Protein AF-A0A350JLS1-F1 (afdb_monomer)

Foldseek 3Di:
DDDDDDDPPPDDPPPPVVVVVVQVVLVVVQVVVLVQCLDPPRHLADPVCSVVRDGFDWFRADCLQWWKWFWDFDPDFDWDWFAWPVGGTAIWTFGTWTFTADPNDTATFTWTWHDDDPPDDDDPATWTKTFAAEPCQLPFAPVLGWIDTHHDDDDGGIDIDHQLAIGDDSVLRDDDDGHGRGDPSRYYHHDSRHHGTRRDRD

Nearest PDB structures (foldseek):
  4fj4-assembly2_A  TM=9.337E-01  e=1.294E-18  Halobacterium salinarum NRC-1
  4fj4-assembly1_B  TM=9.249E-01  e=3.273E-18  Halobacterium salinarum NRC-1
  4dlh-assembly2_B  TM=9.163E-01  e=2.727E-15  Halobacterium salinarum NRC-1
  2lok-assembly1_A  TM=8.508E-01  e=7.307E-15  Halobacterium salinarum NRC-1
  2lnu-assembly1_A  TM=7.659E-01  e=1.715E-15  Haloarcula marismortui ATCC 43049

pLDDT: mean 88.59, std 15.08, range [38.56, 98.69]

Solvent-accessible surface area (backbone atoms only — not comparable to full-atom values): 11808 Å² total; per-residue (Å²): 133,86,86,82,84,83,81,81,82,86,75,82,83,77,68,63,73,63,56,57,53,56,54,52,49,54,51,49,54,51,52,56,48,34,55,46,47,61,36,92,89,75,30,56,46,40,78,72,55,44,74,74,62,79,69,77,50,60,45,69,86,54,70,86,41,53,32,70,23,44,45,46,72,43,94,68,60,48,79,42,75,36,50,21,75,66,80,49,66,46,64,29,29,44,43,28,29,36,38,35,69,56,97,92,40,81,44,60,38,55,27,25,36,81,67,76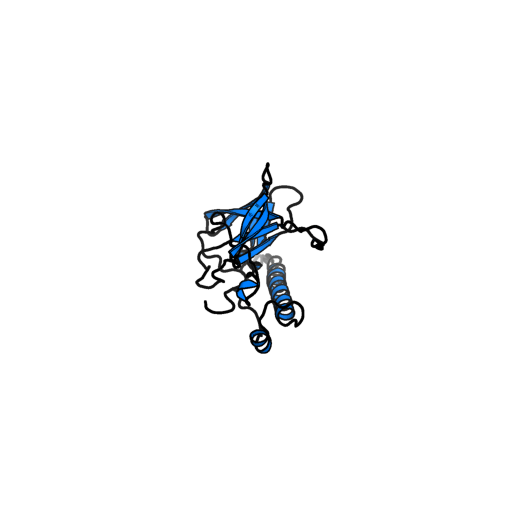,58,92,92,54,86,71,70,98,66,74,49,31,42,32,44,26,36,36,64,32,43,60,75,59,21,37,65,73,24,36,33,38,76,38,74,68,74,88,81,62,42,69,42,80,50,51,40,55,68,25,36,64,49,59,51,71,48,32,82,95,45,69,40,68,45,38,53,79,74,21,53,43,96,49,70,68,80,34,11,46,33,37,79,58,91,130

Mean predicted aligned error: 7.54 Å

Structure (mmCIF, N/CA/C/O backbone):
data_AF-A0A350JLS1-F1
#
_entry.id   AF-A0A350JLS1-F1
#
loop_
_atom_site.group_PDB
_atom_site.id
_atom_site.type_symbol
_atom_site.label_atom_id
_atom_site.label_alt_id
_atom_site.label_comp_id
_atom_site.label_asym_id
_atom_site.label_entity_id
_atom_site.label_seq_id
_atom_site.pdbx_PDB_ins_code
_atom_site.Cartn_x
_atom_site.Cartn_y
_atom_site.Cartn_z
_atom_site.occupancy
_atom_site.B_iso_or_equiv
_atom_site.auth_seq_id
_atom_site.auth_comp_id
_atom_site.auth_asym_id
_atom_site.auth_atom_id
_atom_site.pdbx_PDB_model_num
ATOM 1 N N . MET A 1 1 ? -67.342 -6.488 -19.652 1.00 38.56 1 MET A N 1
ATOM 2 C CA . MET A 1 1 ? -66.161 -7.103 -20.301 1.00 38.56 1 MET A CA 1
ATOM 3 C C . MET A 1 1 ? -64.916 -6.381 -19.808 1.00 38.56 1 MET A C 1
ATOM 5 O O . MET A 1 1 ? -64.998 -5.197 -19.527 1.00 38.56 1 MET A O 1
ATOM 9 N N . ARG A 1 2 ? -63.845 -7.145 -19.582 1.00 39.59 2 ARG A N 1
ATOM 10 C CA . ARG A 1 2 ? -62.646 -6.845 -18.777 1.00 39.59 2 ARG A CA 1
ATOM 11 C C . ARG A 1 2 ? -61.982 -5.482 -19.060 1.00 39.59 2 ARG A C 1
ATOM 13 O O . ARG A 1 2 ? -61.647 -5.197 -20.202 1.00 39.59 2 ARG A O 1
ATOM 20 N N . PHE A 1 3 ? -61.733 -4.713 -17.996 1.00 40.22 3 PHE A N 1
ATOM 21 C CA . PHE A 1 3 ? -60.763 -3.613 -17.964 1.00 40.22 3 PHE A CA 1
ATOM 22 C C . PHE A 1 3 ? -59.363 -4.207 -17.773 1.00 40.22 3 PHE A C 1
ATOM 24 O O . PHE A 1 3 ? -59.105 -4.846 -16.753 1.00 40.22 3 PHE A O 1
ATOM 31 N N . THR A 1 4 ? -58.466 -4.005 -18.735 1.00 38.56 4 THR A N 1
ATOM 32 C CA . THR A 1 4 ? -57.050 -4.368 -18.598 1.00 38.56 4 THR A CA 1
ATOM 33 C C . THR A 1 4 ? -56.271 -3.104 -18.243 1.00 38.56 4 THR A C 1
ATOM 35 O O . THR A 1 4 ? -56.094 -2.225 -19.083 1.00 38.56 4 THR A O 1
ATOM 38 N N . LEU A 1 5 ? -55.848 -2.994 -16.983 1.00 39.91 5 LEU A N 1
ATOM 39 C CA . LEU A 1 5 ? -54.939 -1.955 -16.500 1.00 39.91 5 LEU A CA 1
ATOM 40 C C . LEU A 1 5 ? -53.506 -2.383 -16.858 1.00 39.91 5 LEU A C 1
ATOM 42 O O . LEU A 1 5 ? -53.026 -3.398 -16.355 1.00 39.91 5 LEU A O 1
ATOM 46 N N . ILE A 1 6 ? -52.829 -1.642 -17.734 1.00 43.88 6 ILE A N 1
ATOM 47 C CA . ILE A 1 6 ? -51.396 -1.823 -17.999 1.00 43.88 6 ILE A CA 1
ATOM 48 C C . ILE A 1 6 ? -50.645 -0.953 -16.990 1.00 43.88 6 ILE A C 1
ATOM 50 O O . ILE A 1 6 ? -50.600 0.267 -17.125 1.00 43.88 6 ILE A O 1
ATOM 54 N N . ILE A 1 7 ? -50.087 -1.579 -15.953 1.00 48.88 7 ILE A N 1
ATOM 55 C CA . ILE A 1 7 ? -49.143 -0.931 -15.039 1.00 48.88 7 ILE A CA 1
ATOM 56 C C . ILE A 1 7 ? -47.768 -1.001 -15.702 1.00 48.88 7 ILE A C 1
ATOM 58 O O . ILE A 1 7 ? -47.139 -2.056 -15.757 1.00 48.88 7 ILE A O 1
ATOM 62 N N . LEU A 1 8 ? -47.326 0.132 -16.243 1.00 42.91 8 LEU A N 1
ATOM 63 C CA . LEU A 1 8 ? -45.979 0.314 -16.764 1.00 42.91 8 LEU A CA 1
ATOM 64 C C . LEU A 1 8 ? -45.016 0.442 -15.571 1.00 42.91 8 LEU A C 1
ATOM 66 O O . LEU A 1 8 ? -44.927 1.491 -14.936 1.00 42.91 8 LEU A O 1
ATOM 70 N N . PHE A 1 9 ? -44.324 -0.648 -15.243 1.00 47.53 9 PHE A N 1
ATOM 71 C CA . PHE A 1 9 ? -43.231 -0.665 -14.271 1.00 47.53 9 PHE A CA 1
ATOM 72 C C . PHE A 1 9 ? -42.018 0.070 -14.870 1.00 47.53 9 PHE A C 1
ATOM 74 O O . PHE A 1 9 ? -41.157 -0.533 -15.504 1.00 47.53 9 PHE A O 1
ATOM 81 N N . ILE A 1 10 ? -41.947 1.391 -14.695 1.00 55.25 10 ILE A N 1
ATOM 82 C CA . ILE A 1 10 ? -40.701 2.146 -14.887 1.00 55.25 10 ILE A CA 1
ATOM 83 C C . ILE A 1 10 ? -39.927 2.038 -13.571 1.00 55.25 10 ILE A C 1
ATOM 85 O O . ILE A 1 10 ? -40.044 2.874 -12.679 1.00 55.25 10 ILE A O 1
ATOM 89 N N . GLY A 1 11 ? -39.202 0.932 -13.422 1.00 53.38 11 GLY A N 1
ATOM 90 C CA . GLY A 1 11 ? -38.358 0.652 -12.268 1.00 53.38 11 GLY A CA 1
ATOM 91 C C . GLY A 1 11 ? -36.878 0.828 -12.595 1.00 53.38 11 GLY A C 1
ATOM 92 O O . GLY A 1 11 ? -36.300 -0.009 -13.276 1.00 53.38 11 GLY A O 1
ATOM 93 N N . LEU A 1 12 ? -36.288 1.886 -12.033 1.00 55.56 12 LEU A N 1
ATOM 94 C CA . LEU A 1 12 ? -34.917 1.936 -11.509 1.00 55.56 12 LEU A CA 1
ATOM 95 C C . LEU A 1 12 ? -33.741 1.713 -12.494 1.00 55.56 12 LEU A C 1
ATOM 97 O O . LEU A 1 12 ? -33.089 0.676 -12.485 1.00 55.56 12 LEU A O 1
ATOM 101 N N . ALA A 1 13 ? -33.370 2.754 -13.248 1.00 53.91 13 ALA A N 1
ATOM 102 C CA . ALA A 1 13 ? -32.125 2.802 -14.037 1.00 53.91 13 ALA A CA 1
ATOM 103 C C . ALA A 1 13 ? -31.027 3.699 -13.416 1.00 53.91 13 ALA A C 1
ATOM 105 O O . ALA A 1 13 ? -30.164 4.204 -14.125 1.00 53.91 13 ALA A O 1
ATOM 106 N N . MET A 1 14 ? -31.050 3.936 -12.097 1.00 54.06 14 MET A N 1
ATOM 107 C CA . MET A 1 14 ? -30.077 4.829 -11.433 1.00 54.06 14 MET A CA 1
ATOM 108 C C . MET A 1 14 ? -28.833 4.115 -10.869 1.00 54.06 14 MET A C 1
ATOM 110 O O . MET A 1 14 ? -27.912 4.786 -10.420 1.00 54.06 14 MET A O 1
ATOM 114 N N . GLY A 1 15 ? -28.772 2.777 -10.901 1.00 50.53 15 GLY A N 1
ATOM 115 C CA . GLY A 1 15 ? -27.662 2.013 -10.305 1.00 50.53 15 GLY A CA 1
ATOM 116 C C . GLY A 1 15 ? -26.462 1.738 -11.223 1.00 50.53 15 GLY A C 1
ATOM 117 O O . GLY A 1 15 ? -25.362 1.538 -10.725 1.00 50.53 15 GLY A O 1
ATOM 118 N N . VAL A 1 16 ? -26.648 1.74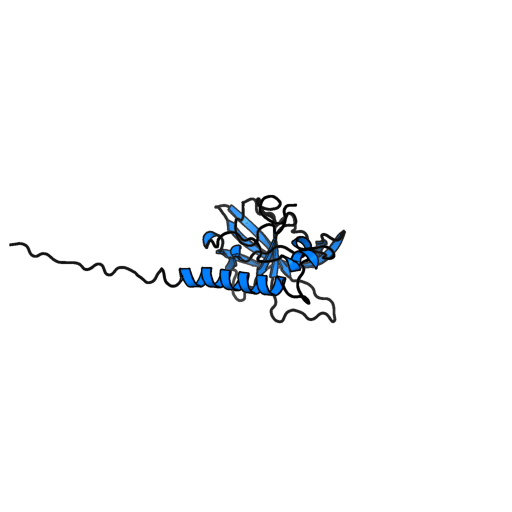1 -12.548 1.00 51.53 16 VAL A N 1
ATOM 119 C CA . VAL A 1 16 ? -25.618 1.255 -13.495 1.00 51.53 16 VAL A CA 1
ATOM 120 C C . VAL A 1 16 ? -24.569 2.325 -13.822 1.00 51.53 16 VAL A C 1
ATOM 122 O O . VAL A 1 16 ? -23.392 2.022 -13.962 1.00 51.53 16 VAL A O 1
ATOM 125 N N . VAL A 1 17 ? -24.961 3.601 -13.866 1.00 52.34 17 VAL A N 1
ATOM 126 C CA . VAL A 1 17 ? -24.076 4.693 -14.318 1.00 52.34 17 VAL A CA 1
ATOM 127 C C . VAL A 1 17 ? -22.946 4.999 -13.318 1.00 52.34 17 VAL A C 1
ATOM 129 O O . VAL A 1 17 ? -21.879 5.457 -13.713 1.00 52.34 17 VAL A O 1
ATOM 132 N N . ALA A 1 18 ? -23.146 4.724 -12.023 1.00 55.03 18 ALA A N 1
ATOM 133 C CA . ALA A 1 18 ? -22.129 4.962 -10.994 1.00 55.03 18 ALA A CA 1
ATOM 134 C C . ALA A 1 18 ? -21.051 3.859 -10.922 1.00 55.03 18 ALA A C 1
ATOM 136 O O . ALA A 1 18 ? -19.925 4.140 -10.514 1.00 55.03 18 ALA A O 1
ATOM 137 N N . GLN A 1 19 ? -21.382 2.625 -11.328 1.00 57.34 19 GLN A N 1
ATOM 138 C CA . GLN A 1 19 ? -20.487 1.460 -11.249 1.00 57.34 19 GLN A CA 1
ATOM 139 C C . GLN A 1 19 ? -19.368 1.515 -12.295 1.00 57.34 19 GLN A C 1
ATOM 141 O O . GLN A 1 19 ? -18.210 1.228 -11.985 1.00 57.34 19 GLN A O 1
ATOM 146 N N . ASP A 1 20 ? -19.686 1.960 -13.513 1.00 66.19 20 ASP A N 1
ATOM 147 C CA . ASP A 1 20 ? -18.683 2.107 -14.572 1.00 66.19 20 ASP A CA 1
ATOM 148 C C . ASP A 1 20 ? -17.627 3.160 -14.200 1.00 66.19 20 ASP A C 1
ATOM 150 O O . ASP A 1 20 ? -16.435 2.946 -14.404 1.00 66.19 20 ASP A O 1
ATOM 154 N N . GLY A 1 21 ? -18.026 4.258 -13.548 1.00 91.62 21 GLY A N 1
ATOM 155 C CA . GLY A 1 21 ? -17.101 5.335 -13.183 1.00 91.62 21 GLY A CA 1
ATOM 156 C C . GLY A 1 21 ? -15.968 4.896 -12.250 1.00 91.62 21 GLY A C 1
ATOM 157 O O . GLY A 1 21 ? -14.818 5.274 -12.461 1.00 91.62 21 GLY A O 1
ATOM 158 N N . TYR A 1 22 ? -16.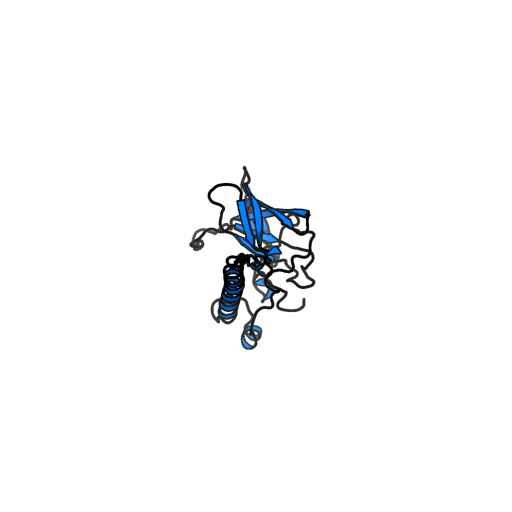261 4.068 -11.241 1.00 94.56 22 TYR A N 1
ATOM 159 C CA . TYR A 1 22 ? -15.245 3.602 -10.292 1.00 94.56 22 TYR A CA 1
ATOM 160 C C . TYR A 1 22 ? -14.230 2.652 -10.938 1.00 94.56 22 TYR A C 1
ATOM 162 O O . TYR A 1 22 ? -13.024 2.814 -10.751 1.00 94.56 22 TYR A O 1
ATOM 170 N N . LYS A 1 23 ? -14.690 1.666 -11.714 1.00 96.19 23 LYS A N 1
ATOM 171 C CA . LYS A 1 23 ? -13.774 0.717 -12.361 1.00 96.19 23 LYS A CA 1
ATOM 172 C C . LYS A 1 23 ? -12.891 1.410 -13.391 1.00 96.19 23 LYS A C 1
ATOM 174 O O . LYS A 1 23 ? -11.698 1.117 -13.455 1.00 96.19 23 LYS A O 1
ATOM 179 N N . GLU A 1 24 ? -13.452 2.342 -14.157 1.00 96.12 24 GLU A N 1
ATOM 180 C CA . GLU A 1 24 ? -12.689 3.134 -15.123 1.00 96.12 24 GLU A CA 1
ATOM 181 C C . GLU A 1 24 ? -11.695 4.082 -14.439 1.00 96.12 24 GLU A C 1
ATOM 183 O O . GLU A 1 24 ? -10.578 4.240 -14.925 1.00 96.12 24 GLU A O 1
ATOM 188 N N . GLU A 1 25 ? -12.031 4.638 -13.272 1.00 96.75 25 GLU A N 1
ATOM 189 C CA . GLU A 1 25 ? -11.091 5.400 -12.440 1.00 96.75 25 GLU A CA 1
ATOM 190 C C . GLU A 1 25 ? -9.876 4.551 -12.036 1.00 96.75 25 GLU A C 1
ATOM 192 O O . GLU A 1 25 ? -8.737 4.952 -12.275 1.00 96.75 25 GLU A O 1
ATOM 197 N N . ILE A 1 26 ? -10.100 3.349 -11.494 1.00 97.94 26 ILE A N 1
ATOM 198 C CA . ILE A 1 26 ? -9.010 2.442 -11.103 1.00 97.94 26 ILE A CA 1
ATOM 199 C C . ILE A 1 26 ? -8.158 2.057 -12.318 1.00 97.94 26 ILE A C 1
ATOM 201 O O . ILE A 1 26 ? -6.929 2.076 -12.242 1.00 97.94 26 ILE A O 1
ATOM 205 N N . LYS A 1 27 ? -8.780 1.738 -13.459 1.00 97.38 27 LYS A N 1
ATOM 206 C CA . LYS A 1 27 ? -8.050 1.437 -14.700 1.00 97.38 27 LYS A CA 1
ATOM 207 C C . LYS A 1 27 ? -7.220 2.626 -15.180 1.00 97.38 27 LYS A C 1
ATOM 209 O O . LYS A 1 27 ? -6.086 2.423 -15.606 1.00 97.38 27 LYS A O 1
ATOM 214 N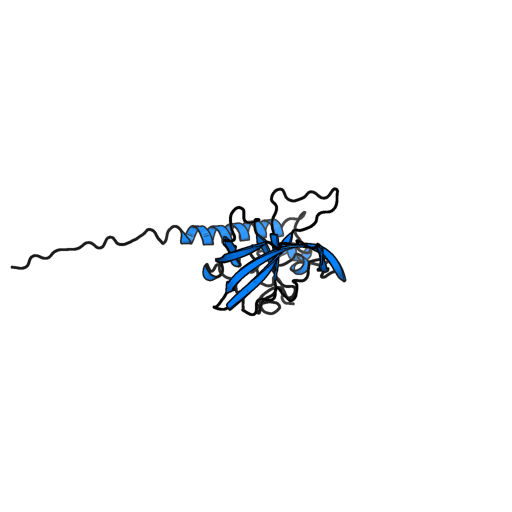 N . ARG A 1 28 ? -7.745 3.852 -15.080 1.00 97.69 28 ARG A N 1
ATOM 215 C CA . ARG A 1 28 ? -7.003 5.065 -15.439 1.00 97.69 28 ARG A CA 1
ATOM 216 C C . ARG A 1 28 ? -5.770 5.238 -14.554 1.00 97.69 28 ARG A C 1
ATOM 218 O O . ARG A 1 28 ? -4.685 5.432 -15.088 1.00 97.69 28 ARG A O 1
ATOM 225 N N . GLN A 1 29 ? -5.907 5.076 -13.237 1.00 97.75 29 GLN A N 1
ATOM 226 C CA . GLN A 1 29 ? -4.774 5.153 -12.306 1.00 97.75 29 GLN A CA 1
ATOM 227 C C . GLN A 1 29 ? -3.711 4.078 -12.584 1.00 97.75 29 GLN A C 1
ATOM 229 O O . GLN A 1 29 ? -2.515 4.365 -12.541 1.00 97.75 29 GLN A O 1
ATOM 234 N N . ARG A 1 30 ? -4.126 2.847 -12.920 1.00 98.19 30 ARG A N 1
ATOM 235 C CA . ARG A 1 30 ? -3.206 1.770 -13.334 1.00 98.19 30 ARG A CA 1
ATOM 236 C C . ARG A 1 30 ? -2.440 2.146 -14.605 1.00 98.19 30 ARG A C 1
ATOM 238 O O . ARG A 1 30 ? -1.219 2.057 -14.618 1.00 98.19 30 ARG A O 1
ATOM 245 N N . ALA A 1 31 ? -3.131 2.665 -15.621 1.00 97.81 31 ALA A N 1
ATOM 246 C CA . ALA A 1 31 ? -2.499 3.114 -16.861 1.00 97.81 31 ALA A CA 1
ATOM 247 C C . ALA A 1 31 ? -1.529 4.293 -16.642 1.00 97.81 31 ALA A C 1
ATOM 249 O O . ALA A 1 31 ? -0.440 4.318 -17.215 1.00 97.81 31 ALA A O 1
ATOM 250 N N . GLU A 1 32 ? -1.888 5.260 -15.791 1.00 96.94 32 GLU A N 1
ATOM 251 C CA . GLU A 1 32 ? -1.001 6.365 -15.399 1.00 96.94 32 GLU A CA 1
ATOM 252 C C . GLU A 1 32 ? 0.266 5.843 -14.707 1.00 96.94 32 GLU A C 1
ATOM 254 O O . GLU A 1 32 ? 1.379 6.278 -15.022 1.00 96.94 32 GLU A O 1
ATOM 259 N N . LYS A 1 33 ? 0.119 4.853 -13.822 1.00 96.88 33 LYS A N 1
ATOM 260 C CA . LYS A 1 33 ? 1.249 4.188 -13.174 1.00 96.88 33 LYS A CA 1
ATOM 261 C C . LYS A 1 33 ? 2.122 3.426 -14.168 1.00 96.88 33 LYS A C 1
ATOM 263 O O . LYS A 1 33 ? 3.343 3.525 -14.083 1.00 96.88 33 LYS A O 1
ATOM 268 N N . ASP A 1 34 ? 1.545 2.711 -15.130 1.00 97.25 34 ASP A N 1
ATOM 269 C CA . ASP A 1 34 ? 2.315 2.012 -16.165 1.00 97.25 34 ASP A CA 1
ATOM 270 C C . ASP A 1 34 ? 3.160 2.993 -16.999 1.00 97.25 34 ASP A C 1
ATOM 272 O O . ASP A 1 34 ? 4.329 2.725 -17.292 1.00 97.25 34 ASP A O 1
ATOM 276 N N . VAL A 1 35 ? 2.630 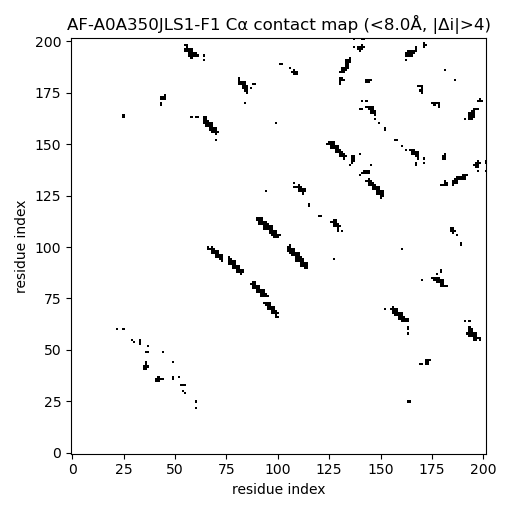4.184 -17.300 1.00 96.06 35 VAL A N 1
ATOM 277 C CA . VAL A 1 35 ? 3.405 5.266 -17.931 1.00 96.06 35 VAL A CA 1
ATOM 278 C C . VAL A 1 35 ? 4.560 5.721 -17.029 1.00 96.06 35 VAL A C 1
ATOM 280 O O . VAL A 1 35 ? 5.687 5.891 -17.506 1.00 96.06 35 VAL A O 1
ATOM 283 N N . GLU A 1 36 ? 4.334 5.880 -15.722 1.00 94.69 36 GLU A N 1
ATOM 284 C CA . GLU A 1 36 ? 5.405 6.211 -14.773 1.00 94.69 36 GLU A CA 1
ATOM 285 C C . GLU A 1 36 ? 6.480 5.114 -14.709 1.00 94.69 36 GLU A C 1
ATOM 287 O O . GLU A 1 36 ? 7.679 5.413 -14.699 1.00 94.69 36 GLU A O 1
ATOM 292 N N . MET A 1 37 ? 6.086 3.843 -14.753 1.00 95.25 37 MET A N 1
ATOM 293 C CA . MET A 1 37 ? 7.005 2.704 -14.765 1.00 95.25 37 MET A CA 1
ATOM 294 C C . MET A 1 37 ? 7.909 2.701 -16.009 1.00 95.25 37 MET A C 1
ATOM 296 O O . MET A 1 37 ? 9.041 2.218 -15.949 1.00 95.25 37 MET A O 1
ATOM 300 N N . GLN A 1 38 ? 7.507 3.331 -17.113 1.00 94.38 38 GLN A N 1
ATOM 301 C CA . GLN A 1 38 ? 8.351 3.510 -18.303 1.00 94.38 38 GLN A CA 1
ATOM 302 C C . GLN A 1 38 ? 9.336 4.692 -18.194 1.00 94.38 38 GLN A C 1
ATOM 304 O O . GLN A 1 38 ? 10.248 4.832 -19.020 1.00 94.38 38 GLN A O 1
ATOM 309 N N . SER A 1 39 ? 9.216 5.536 -17.166 1.00 93.56 39 SER A N 1
ATOM 310 C CA . SER A 1 39 ? 10.064 6.715 -16.967 1.00 93.56 39 SER A CA 1
ATOM 311 C C . SER A 1 39 ? 11.544 6.359 -16.824 1.00 93.56 39 SER A C 1
ATOM 313 O O . SER A 1 39 ? 11.951 5.485 -16.055 1.00 93.56 39 SER A O 1
ATOM 315 N N . ARG A 1 40 ? 12.415 7.110 -17.506 1.00 91.38 40 ARG A N 1
ATOM 316 C CA . ARG A 1 40 ? 13.870 6.972 -17.320 1.00 91.38 40 ARG A CA 1
ATOM 317 C C . ARG A 1 40 ? 14.376 7.550 -16.002 1.00 91.38 40 ARG A C 1
ATOM 319 O O . ARG A 1 40 ? 15.446 7.146 -15.555 1.00 91.38 40 ARG A O 1
ATOM 326 N N . LYS A 1 41 ? 13.641 8.506 -15.430 1.00 89.88 41 LYS A N 1
ATOM 327 C CA . LYS A 1 41 ? 14.070 9.306 -14.277 1.00 89.88 41 LYS A CA 1
ATOM 328 C C . LYS A 1 41 ? 13.565 8.740 -12.953 1.00 89.88 41 LYS A C 1
ATOM 330 O O . LYS A 1 41 ? 14.279 8.826 -11.963 1.00 89.88 41 LYS A O 1
ATOM 335 N N . THR A 1 42 ? 12.344 8.216 -12.944 1.00 88.94 42 THR A N 1
ATOM 336 C CA . THR A 1 42 ? 11.613 7.890 -11.708 1.00 88.94 42 THR A CA 1
ATOM 337 C C . THR A 1 42 ? 11.281 6.410 -11.563 1.00 88.94 42 THR A C 1
ATOM 339 O O . THR A 1 42 ? 11.012 5.977 -10.449 1.00 88.94 42 THR A O 1
ATOM 342 N N . SER A 1 43 ? 11.345 5.626 -12.645 1.00 93.12 43 SER A N 1
ATOM 343 C CA . SER A 1 43 ? 10.969 4.213 -12.599 1.00 93.12 43 SER A CA 1
ATOM 344 C C . SER A 1 43 ? 11.868 3.393 -11.661 1.00 93.12 43 SER A C 1
ATOM 346 O O . SER A 1 43 ? 13.096 3.525 -11.732 1.00 93.12 43 SER A O 1
ATOM 348 N N . PRO A 1 44 ? 11.284 2.498 -10.842 1.00 93.31 44 PRO A N 1
ATOM 349 C CA . PRO A 1 44 ? 12.026 1.522 -10.052 1.00 93.31 44 PRO A CA 1
ATOM 350 C C . PRO A 1 44 ? 12.486 0.301 -10.870 1.00 93.31 44 PRO A C 1
ATOM 352 O O . PRO A 1 44 ? 13.268 -0.507 -10.365 1.00 93.31 44 PRO A O 1
ATOM 355 N N . LEU A 1 45 ? 12.017 0.144 -12.117 1.00 94.12 45 LEU A N 1
ATOM 356 C CA . LEU A 1 45 ? 12.424 -0.961 -12.985 1.00 94.12 45 LEU A CA 1
ATOM 357 C C . LEU A 1 45 ? 13.908 -0.864 -13.334 1.00 94.12 45 LEU A C 1
ATOM 359 O O . LEU A 1 45 ? 14.445 0.208 -13.634 1.00 94.12 45 LEU A O 1
ATOM 363 N N . GLN A 1 46 ? 14.559 -2.023 -13.392 1.00 91.81 46 GLN A N 1
ATOM 364 C CA . GLN A 1 46 ? 15.902 -2.119 -13.953 1.00 91.81 46 GLN A CA 1
ATOM 365 C C . GLN A 1 46 ? 15.903 -1.704 -15.433 1.00 91.81 46 GLN A C 1
ATOM 367 O O . GLN A 1 46 ? 14.895 -1.799 -16.140 1.00 91.81 46 GLN A O 1
ATOM 372 N N . LYS A 1 47 ? 17.055 -1.228 -15.923 1.00 91.50 47 LYS A N 1
ATOM 373 C CA . LYS A 1 47 ? 17.191 -0.678 -17.282 1.00 91.50 47 LYS A CA 1
ATOM 374 C C . LYS A 1 47 ? 16.754 -1.678 -18.353 1.00 91.50 47 LYS A C 1
ATOM 376 O O . LYS A 1 47 ? 16.200 -1.263 -19.367 1.00 91.50 47 LYS A O 1
ATOM 381 N N . GLU A 1 48 ? 17.039 -2.953 -18.143 1.00 90.94 48 GLU A N 1
ATOM 382 C CA . GLU A 1 48 ? 16.729 -4.063 -19.036 1.00 90.94 48 GLU A CA 1
ATOM 383 C C . GLU A 1 48 ? 15.228 -4.356 -19.028 1.00 90.94 48 GLU A C 1
ATOM 385 O O . GLU A 1 48 ? 14.626 -4.386 -20.097 1.00 90.94 48 GLU A O 1
ATOM 390 N N . ASP A 1 49 ? 14.619 -4.444 -17.844 1.00 91.81 49 ASP A N 1
ATOM 391 C CA . ASP A 1 49 ? 13.183 -4.704 -17.684 1.00 91.81 49 ASP A CA 1
ATOM 392 C C . ASP A 1 49 ? 12.327 -3.594 -18.288 1.00 91.81 49 ASP A C 1
ATOM 394 O O . ASP A 1 49 ? 11.335 -3.856 -18.961 1.00 91.81 49 ASP A O 1
ATOM 398 N N . ARG A 1 50 ? 12.749 -2.337 -18.124 1.00 93.69 50 ARG A N 1
ATOM 399 C CA . ARG A 1 50 ? 12.039 -1.180 -18.677 1.00 93.69 50 ARG A CA 1
ATOM 400 C C . ARG A 1 50 ? 11.991 -1.173 -20.209 1.00 93.69 50 ARG A C 1
ATOM 402 O O . ARG A 1 50 ? 11.115 -0.533 -20.773 1.00 93.69 50 ARG A O 1
ATOM 409 N N . LYS A 1 51 ? 12.919 -1.844 -20.905 1.00 92.69 51 LYS A N 1
ATOM 410 C CA . LYS A 1 51 ? 12.906 -1.907 -22.383 1.00 92.69 51 LYS A CA 1
ATOM 411 C C . LYS A 1 51 ? 11.763 -2.763 -22.922 1.00 92.69 51 LYS A C 1
ATOM 413 O O . LYS A 1 51 ? 11.357 -2.555 -24.059 1.00 92.69 51 LYS A O 1
ATOM 418 N N . THR A 1 52 ? 11.315 -3.739 -22.139 1.00 92.88 52 THR A N 1
ATOM 419 C CA . THR A 1 52 ? 10.292 -4.718 -22.530 1.00 92.88 52 THR A CA 1
ATOM 420 C C . THR A 1 52 ? 9.020 -4.606 -21.694 1.00 92.88 52 THR A C 1
ATOM 422 O O . THR A 1 52 ? 8.089 -5.374 -21.917 1.00 92.88 52 THR A O 1
ATOM 425 N N . PHE A 1 53 ? 8.991 -3.690 -20.723 1.00 95.75 53 PHE A N 1
ATOM 426 C CA . PHE A 1 53 ? 7.829 -3.416 -19.890 1.00 95.75 53 PHE A CA 1
ATOM 427 C C . PHE A 1 53 ? 6.664 -2.922 -20.750 1.00 95.75 53 PHE A C 1
ATOM 429 O O . PHE A 1 53 ? 6.837 -2.025 -21.576 1.00 95.75 53 PHE A O 1
ATOM 436 N N . GLN A 1 54 ? 5.491 -3.509 -20.534 1.00 93.56 54 GLN A N 1
ATOM 437 C CA . GLN A 1 54 ? 4.242 -3.093 -21.166 1.00 93.56 54 GLN A CA 1
ATOM 438 C C . GLN A 1 54 ? 3.320 -2.530 -20.090 1.00 93.56 54 GLN A C 1
ATOM 440 O O . GLN A 1 54 ? 3.003 -1.343 -20.124 1.00 93.56 54 GLN A O 1
ATOM 445 N N . ASP A 1 55 ? 3.005 -3.365 -19.107 1.00 96.50 55 ASP A N 1
ATOM 446 C CA . ASP A 1 55 ? 2.096 -3.090 -18.008 1.00 96.50 55 ASP A CA 1
ATOM 447 C C . ASP A 1 55 ? 2.471 -3.895 -16.751 1.00 96.50 55 ASP A C 1
ATOM 449 O O . ASP A 1 55 ? 3.243 -4.865 -16.783 1.00 96.50 55 ASP A O 1
ATOM 453 N N . LEU A 1 56 ? 1.940 -3.466 -15.609 1.00 97.44 56 LEU A N 1
ATOM 454 C CA . LEU A 1 56 ? 1.947 -4.249 -14.381 1.00 97.44 56 LEU A CA 1
ATOM 455 C C . LEU A 1 56 ? 0.773 -5.242 -14.362 1.00 97.44 56 LEU A C 1
ATOM 457 O O . LEU A 1 56 ? -0.335 -4.913 -14.781 1.00 97.44 56 LEU A O 1
ATOM 461 N N . PRO A 1 57 ? 0.963 -6.463 -13.828 1.00 97.62 57 PRO A N 1
ATOM 462 C CA . PRO A 1 57 ? -0.138 -7.396 -13.659 1.00 97.62 57 PRO A CA 1
ATOM 463 C C . PRO A 1 57 ? -1.001 -7.002 -12.452 1.00 97.62 57 PRO A C 1
ATOM 465 O O . PRO A 1 57 ? -0.498 -6.784 -11.348 1.00 97.62 57 PRO A O 1
ATOM 468 N N . TYR A 1 58 ? -2.319 -7.007 -12.639 1.00 98.44 58 TYR A N 1
ATOM 469 C CA . TYR A 1 58 ? -3.302 -6.711 -11.596 1.00 98.44 58 TYR A CA 1
ATOM 470 C C . TYR A 1 58 ? -4.333 -7.833 -11.461 1.00 98.44 58 TYR A C 1
ATOM 472 O O . TYR A 1 58 ? -4.542 -8.627 -12.380 1.00 98.44 58 TYR A O 1
ATOM 480 N N . PHE A 1 59 ? -5.003 -7.891 -10.313 1.00 98.56 59 PHE A N 1
ATOM 481 C CA . PHE A 1 59 ? -6.307 -8.543 -10.223 1.00 98.56 59 PHE A CA 1
ATOM 482 C C . PHE A 1 59 ? -7.384 -7.688 -10.906 1.00 98.56 59 PHE A C 1
ATOM 484 O O . PHE A 1 59 ? -7.268 -6.455 -10.992 1.00 98.56 59 PHE A O 1
ATOM 491 N N . GLU A 1 60 ? -8.449 -8.345 -11.367 1.00 97.88 60 GLU A N 1
ATOM 492 C CA . GLU A 1 60 ? -9.645 -7.657 -11.852 1.00 97.88 60 GLU A CA 1
ATOM 493 C C . GLU A 1 60 ? -10.217 -6.743 -10.765 1.00 97.88 60 GLU A C 1
ATOM 495 O O . GLU A 1 60 ? -10.153 -7.054 -9.576 1.00 97.88 60 GLU A O 1
ATOM 500 N N . VAL A 1 61 ? -10.748 -5.587 -11.172 1.00 98.12 61 VAL A N 1
ATOM 501 C CA . VAL A 1 61 ? -11.316 -4.623 -10.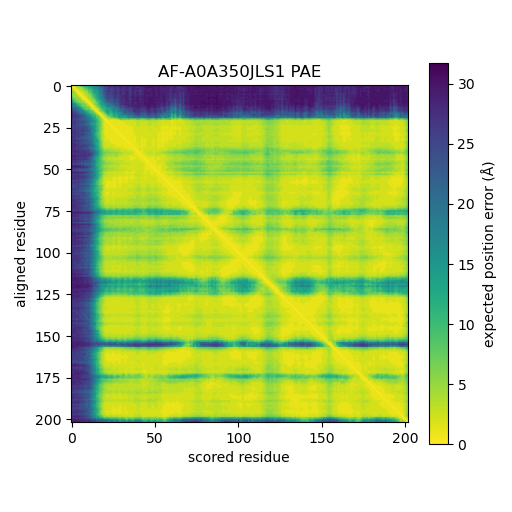221 1.00 98.12 61 VAL A CA 1
ATOM 502 C C . VAL A 1 61 ? -12.615 -5.183 -9.652 1.00 98.12 61 VAL A C 1
ATOM 504 O O . VAL A 1 61 ? -13.580 -5.405 -10.390 1.00 98.12 61 VAL A O 1
ATOM 507 N N . ASP A 1 62 ? -12.652 -5.355 -8.334 1.00 96.94 62 ASP A N 1
ATOM 508 C CA . ASP A 1 62 ? -13.806 -5.885 -7.613 1.00 96.94 62 ASP A CA 1
ATOM 509 C C . ASP A 1 62 ? -14.151 -4.971 -6.428 1.00 96.94 62 ASP A C 1
ATOM 511 O O . ASP A 1 62 ? -13.339 -4.723 -5.534 1.00 96.94 62 ASP A O 1
ATOM 515 N N . GLU A 1 63 ? -15.377 -4.448 -6.431 1.00 96.06 63 GLU A N 1
ATOM 516 C CA . GLU A 1 63 ? -15.876 -3.516 -5.416 1.00 96.06 63 GLU A CA 1
ATOM 517 C C . GLU A 1 63 ? -15.974 -4.148 -4.026 1.00 96.06 63 GLU A C 1
ATOM 519 O O . GLU A 1 63 ? -15.933 -3.420 -3.037 1.00 96.06 63 GLU A O 1
ATOM 524 N N . LYS A 1 64 ? -16.012 -5.485 -3.908 1.00 96.12 64 LYS A N 1
ATOM 525 C CA . LYS A 1 64 ? -15.975 -6.151 -2.592 1.00 96.12 64 LYS A CA 1
ATOM 526 C C . LYS A 1 64 ? -14.704 -5.821 -1.801 1.00 96.12 64 LYS A C 1
ATOM 528 O O . LYS A 1 64 ? -14.691 -5.943 -0.581 1.00 96.12 64 LYS A O 1
ATOM 533 N N . TRP A 1 65 ? -13.640 -5.423 -2.501 1.00 97.81 65 TRP A N 1
ATOM 534 C CA . TRP A 1 65 ? -12.350 -5.042 -1.934 1.00 97.81 65 TRP A CA 1
ATOM 535 C C . TRP A 1 65 ? -12.237 -3.547 -1.622 1.00 97.81 65 TRP A C 1
ATOM 537 O O . TRP A 1 65 ? -11.212 -3.105 -1.107 1.00 97.81 65 TRP A O 1
ATOM 547 N N . LYS A 1 66 ? -13.291 -2.772 -1.889 1.00 97.50 66 LYS A N 1
ATOM 548 C CA . LYS A 1 66 ? -13.446 -1.392 -1.440 1.00 97.50 66 LYS A CA 1
ATOM 549 C C . LYS A 1 66 ? -14.330 -1.383 -0.200 1.00 97.50 66 LYS A C 1
ATOM 551 O O . LYS A 1 66 ? -15.554 -1.314 -0.289 1.00 97.50 66 LYS A O 1
ATOM 556 N N . VAL A 1 67 ? -13.704 -1.490 0.966 1.00 96.69 67 VAL A N 1
ATOM 557 C CA . VAL A 1 67 ? -14.416 -1.709 2.228 1.00 96.69 67 VAL A CA 1
ATOM 558 C C . VAL A 1 67 ? -14.489 -0.445 3.069 1.00 96.69 67 VAL A C 1
ATOM 560 O O . VAL A 1 67 ? -13.559 0.362 3.106 1.00 96.69 67 VAL A O 1
ATOM 563 N N . MET A 1 68 ? -15.605 -0.294 3.777 1.00 95.75 68 MET A N 1
ATOM 564 C CA . MET A 1 68 ? -15.697 0.660 4.876 1.00 95.75 68 MET A CA 1
ATOM 565 C C . MET A 1 68 ? -14.904 0.130 6.068 1.00 95.75 68 MET A C 1
ATOM 567 O O . MET A 1 68 ? -14.963 -1.057 6.391 1.00 95.75 68 MET A O 1
ATOM 571 N N . ALA A 1 69 ? -14.169 1.023 6.711 1.00 95.88 69 ALA A N 1
ATOM 572 C CA . ALA A 1 69 ? -13.300 0.727 7.829 1.00 95.88 69 ALA A CA 1
ATOM 573 C C . ALA A 1 69 ? -13.525 1.721 8.962 1.00 95.88 69 ALA A C 1
ATOM 575 O O . ALA A 1 69 ? -13.833 2.889 8.722 1.00 95.88 69 ALA A O 1
ATOM 576 N N . THR A 1 70 ? -13.283 1.266 10.186 1.00 95.12 70 THR A N 1
ATOM 577 C CA . THR A 1 70 ? -13.240 2.125 11.370 1.00 95.12 70 THR A CA 1
ATOM 578 C C . THR A 1 70 ? -11.778 2.382 11.735 1.00 95.12 70 THR A C 1
ATOM 580 O O . THR A 1 70 ? -11.059 1.476 12.139 1.00 95.12 70 THR A O 1
ATOM 583 N N . PHE A 1 71 ? -11.311 3.606 11.553 1.00 95.62 71 PHE A N 1
ATOM 584 C CA . PHE A 1 71 ? -10.014 4.112 11.952 1.00 95.62 71 PHE A CA 1
ATOM 585 C C . PHE A 1 71 ? -10.007 4.504 13.429 1.00 95.62 71 PHE A C 1
ATOM 587 O O . PHE A 1 71 ? -10.764 5.370 13.872 1.00 95.62 71 PHE A O 1
ATOM 594 N N . HIS A 1 72 ? -9.094 3.895 14.172 1.00 93.62 72 HIS A N 1
ATOM 595 C CA . HIS A 1 72 ? -8.838 4.186 15.573 1.00 93.62 72 HIS A CA 1
ATOM 596 C C . HIS A 1 72 ? -7.460 4.817 15.698 1.00 93.62 72 HIS A C 1
ATOM 598 O O . HIS A 1 72 ? -6.441 4.152 15.499 1.00 93.62 72 HIS A O 1
ATOM 604 N N . GLU A 1 73 ? -7.421 6.107 16.020 1.00 93.19 73 GLU A N 1
ATOM 605 C CA . GLU A 1 73 ? -6.167 6.803 16.296 1.00 93.19 73 GLU A CA 1
ATOM 606 C C . GLU A 1 73 ? -5.583 6.325 17.635 1.00 93.19 73 GLU A C 1
ATOM 608 O O . GLU A 1 73 ? -6.294 6.169 18.631 1.00 93.19 73 GLU A O 1
ATOM 613 N N . HIS A 1 74 ? -4.274 6.082 17.677 1.00 91.06 74 HIS A N 1
ATOM 614 C CA . HIS A 1 74 ? -3.600 5.743 18.924 1.00 91.06 74 HIS A CA 1
ATOM 615 C C . HIS A 1 74 ? -3.511 6.967 19.837 1.00 91.06 74 HIS A C 1
ATOM 617 O O . HIS A 1 74 ? -3.069 8.036 19.416 1.00 91.06 74 HIS A O 1
ATOM 623 N N . GLN A 1 75 ? -3.833 6.777 21.120 1.00 85.94 75 GLN A N 1
ATOM 624 C CA . GLN A 1 75 ? -3.661 7.813 22.146 1.00 85.94 75 GLN A CA 1
ATOM 625 C C . GLN A 1 75 ? -2.193 8.244 22.273 1.00 85.94 75 GLN A C 1
ATOM 627 O O . GLN A 1 75 ? -1.893 9.429 22.410 1.00 85.94 75 GLN A O 1
ATOM 632 N N . THR A 1 76 ? -1.273 7.279 22.194 1.00 86.06 76 THR A N 1
ATOM 633 C CA . THR A 1 76 ? 0.172 7.503 22.162 1.00 86.06 76 THR A CA 1
ATOM 634 C C . THR A 1 76 ? 0.729 7.061 20.817 1.00 86.06 76 THR A C 1
ATOM 636 O O . THR A 1 76 ? 0.729 5.888 20.453 1.00 86.06 76 THR A O 1
ATOM 639 N N . GLN A 1 77 ? 1.215 8.031 20.051 1.00 84.94 77 GLN A N 1
ATOM 640 C CA . GLN A 1 77 ? 1.769 7.782 18.728 1.00 84.94 77 GLN A CA 1
ATOM 641 C C . GLN A 1 77 ? 3.277 7.553 18.831 1.00 84.94 77 GLN A C 1
ATOM 643 O O . GLN A 1 77 ? 4.076 8.483 18.677 1.00 84.94 77 GLN A O 1
ATOM 648 N N . GLU A 1 78 ? 3.649 6.319 19.149 1.00 87.50 78 GLU A N 1
ATOM 649 C CA . GLU A 1 78 ? 5.037 5.922 19.368 1.00 87.50 78 GLU A CA 1
ATOM 650 C C . GLU A 1 78 ? 5.840 5.899 18.064 1.00 87.50 78 GLU A C 1
ATOM 652 O O . GLU A 1 78 ? 5.332 5.553 16.991 1.00 87.50 78 GLU A O 1
ATOM 657 N N . VAL A 1 79 ? 7.119 6.270 18.164 1.00 93.25 79 VAL A N 1
ATOM 658 C CA . VAL A 1 79 ? 8.079 6.059 17.080 1.00 93.25 79 VAL A CA 1
ATOM 659 C C . VAL A 1 79 ? 8.544 4.614 17.151 1.00 93.25 79 VAL A C 1
ATOM 661 O O . VAL A 1 79 ? 9.096 4.188 18.161 1.00 93.25 79 VAL A O 1
ATOM 664 N N . ILE A 1 80 ? 8.337 3.877 16.068 1.00 93.56 80 ILE A N 1
ATOM 665 C CA . ILE A 1 80 ? 8.725 2.478 15.947 1.00 93.56 80 ILE A CA 1
ATOM 666 C C . ILE A 1 80 ? 9.739 2.293 14.825 1.00 93.56 80 ILE A C 1
ATOM 668 O O . ILE A 1 80 ? 9.763 3.045 13.846 1.00 93.56 80 ILE A O 1
ATOM 672 N N . GLU A 1 81 ? 10.548 1.250 14.947 1.00 94.69 81 GLU A N 1
ATOM 673 C CA . GLU A 1 81 ? 11.454 0.806 13.897 1.00 94.69 81 GLU A CA 1
ATOM 674 C C . GLU A 1 81 ? 10.832 -0.343 13.106 1.00 94.69 81 GLU A C 1
ATOM 676 O O . GLU A 1 81 ? 10.473 -1.379 13.663 1.00 94.69 81 GLU A O 1
ATOM 681 N N . ILE A 1 82 ? 10.725 -0.170 11.790 1.00 95.06 82 ILE A N 1
ATOM 682 C CA . ILE A 1 82 ? 10.292 -1.219 10.869 1.00 95.06 82 ILE A CA 1
ATOM 683 C C . ILE A 1 82 ? 11.519 -1.701 10.079 1.00 95.06 82 ILE A C 1
ATOM 685 O O . ILE A 1 82 ? 12.118 -0.893 9.354 1.00 95.06 82 ILE A O 1
ATOM 689 N N . PRO A 1 83 ? 11.900 -2.991 10.184 1.00 95.06 83 PRO A N 1
ATOM 690 C CA . PRO A 1 83 ? 12.972 -3.575 9.385 1.00 95.06 83 PRO A CA 1
ATOM 691 C C . PRO A 1 83 ? 12.716 -3.405 7.890 1.00 95.06 83 PRO A C 1
ATOM 693 O O . PRO A 1 83 ? 11.573 -3.431 7.434 1.00 95.06 83 PRO A O 1
ATOM 696 N N . THR A 1 84 ? 13.776 -3.265 7.102 1.00 94.44 84 THR A N 1
ATOM 697 C CA . THR A 1 84 ? 13.671 -3.178 5.642 1.00 94.44 84 THR A CA 1
ATOM 698 C C . THR A 1 84 ? 14.340 -4.355 4.950 1.00 94.44 84 THR A C 1
ATOM 700 O O . THR A 1 84 ? 15.209 -5.022 5.511 1.00 94.44 84 THR A O 1
ATOM 703 N N . SER A 1 85 ? 13.997 -4.554 3.679 1.00 88.81 85 SER A N 1
ATOM 704 C CA . SER A 1 85 ? 14.657 -5.507 2.776 1.00 88.81 85 SER A CA 1
ATOM 705 C C . SER A 1 85 ? 16.179 -5.335 2.657 1.00 88.81 85 SER A C 1
ATOM 707 O O . SER A 1 85 ? 16.855 -6.257 2.219 1.00 88.81 85 SER A O 1
ATOM 709 N N . ALA A 1 86 ? 16.727 -4.173 3.029 1.00 88.25 86 ALA A N 1
ATOM 710 C CA . ALA A 1 86 ? 18.156 -3.875 2.943 1.00 88.25 86 ALA A CA 1
ATOM 711 C C . ALA A 1 86 ? 18.944 -4.222 4.225 1.00 88.25 86 ALA A C 1
ATOM 713 O O . ALA A 1 86 ? 20.127 -3.905 4.313 1.00 88.25 86 ALA A O 1
ATOM 714 N N . GLY A 1 87 ? 18.305 -4.838 5.228 1.00 89.25 87 GLY A N 1
ATOM 715 C CA . GLY A 1 87 ? 18.969 -5.298 6.456 1.00 89.25 87 GLY A CA 1
ATOM 716 C C . GLY A 1 87 ? 19.125 -4.244 7.559 1.00 89.25 87 GLY A C 1
ATOM 717 O O . GLY A 1 87 ? 19.747 -4.523 8.577 1.00 89.25 87 GLY A O 1
ATOM 718 N N . TYR A 1 88 ? 18.547 -3.053 7.387 1.00 91.00 88 TYR A N 1
ATOM 719 C CA . TYR A 1 88 ? 18.452 -2.019 8.426 1.00 91.00 88 TYR A CA 1
ATOM 720 C C . TYR A 1 88 ? 17.006 -1.536 8.595 1.00 91.00 88 TYR A C 1
ATOM 722 O O . TYR A 1 88 ? 16.167 -1.777 7.723 1.00 91.00 88 TYR A O 1
ATOM 730 N N . SER A 1 89 ? 16.707 -0.844 9.694 1.00 93.56 89 SER A N 1
ATOM 731 C CA . SER A 1 89 ? 15.358 -0.356 10.007 1.00 93.56 89 SER A CA 1
ATOM 732 C C . SER A 1 89 ? 15.117 1.091 9.572 1.00 93.56 89 SER A C 1
ATOM 734 O O . SER A 1 89 ? 16.031 1.915 9.523 1.00 93.56 89 SER A O 1
ATOM 736 N N . LYS A 1 90 ? 13.857 1.417 9.280 1.00 93.44 90 LYS A N 1
ATOM 737 C CA . LYS A 1 90 ? 13.363 2.791 9.109 1.00 93.44 90 LYS A CA 1
ATOM 738 C C . LYS A 1 90 ? 12.411 3.140 10.245 1.00 93.44 90 LYS A C 1
ATOM 740 O O . LYS A 1 90 ? 11.669 2.276 10.704 1.00 93.44 90 LYS A O 1
ATOM 745 N N . THR A 1 91 ? 12.412 4.399 10.667 1.00 94.25 91 THR A N 1
ATOM 746 C CA . THR A 1 91 ? 11.519 4.877 11.722 1.00 94.25 91 THR A CA 1
ATOM 747 C C . THR A 1 91 ? 10.197 5.379 11.153 1.00 94.25 91 THR A C 1
ATOM 749 O O . THR A 1 91 ? 10.143 6.066 10.131 1.00 94.25 91 THR A O 1
ATOM 752 N N . PHE A 1 92 ? 9.120 5.030 11.842 1.00 95.25 92 PHE A N 1
ATOM 753 C CA . PHE A 1 92 ? 7.755 5.428 11.534 1.00 95.25 92 PHE A CA 1
ATOM 754 C C . PHE A 1 92 ? 7.051 5.828 12.817 1.00 95.25 92 PHE A C 1
ATOM 756 O O . PHE A 1 92 ? 7.460 5.423 13.900 1.00 95.25 92 PHE A O 1
ATOM 763 N N . LYS A 1 93 ? 5.965 6.585 12.705 1.00 95.31 93 LYS A N 1
ATOM 764 C CA . LYS A 1 93 ? 5.090 6.864 13.841 1.00 95.31 93 LYS A CA 1
ATOM 765 C C . LYS A 1 93 ? 3.833 6.009 13.720 1.00 95.31 93 LYS A C 1
ATOM 767 O O . LYS A 1 93 ? 3.116 6.136 12.728 1.00 95.31 93 LYS A O 1
ATOM 772 N N . ALA A 1 94 ? 3.578 5.130 14.685 1.00 94.88 94 ALA A N 1
ATOM 773 C CA . ALA A 1 94 ? 2.358 4.325 14.721 1.00 94.88 94 ALA A CA 1
ATOM 774 C C . ALA A 1 94 ? 1.170 5.245 15.030 1.00 94.88 94 ALA A C 1
ATOM 776 O O . ALA A 1 94 ? 1.029 5.727 16.152 1.00 94.88 94 ALA A O 1
ATOM 777 N N . HIS A 1 95 ? 0.366 5.557 14.014 1.00 94.56 95 HIS A N 1
ATOM 778 C CA . HIS A 1 95 ? -0.647 6.608 14.107 1.00 94.56 95 HIS A CA 1
ATOM 779 C C . HIS A 1 95 ? -1.997 6.072 14.584 1.00 94.56 95 HIS A C 1
ATOM 781 O O . HIS A 1 95 ? -2.685 6.735 15.351 1.00 94.56 95 HIS A O 1
ATOM 787 N N . GLY A 1 96 ? -2.351 4.863 14.161 1.00 94.50 96 GLY A N 1
ATOM 788 C CA . GLY A 1 96 ? -3.611 4.214 14.493 1.00 94.50 96 GLY A CA 1
ATOM 789 C C . GLY A 1 96 ? -3.744 2.885 13.766 1.00 94.50 96 GLY A C 1
ATOM 790 O O . GLY A 1 96 ? -2.768 2.379 13.207 1.00 94.50 96 GLY A O 1
ATOM 791 N N . TYR A 1 97 ? -4.951 2.340 13.715 1.00 95.81 97 TYR A N 1
ATOM 792 C CA . TYR A 1 97 ? -5.265 1.160 12.915 1.00 95.81 97 TYR A CA 1
ATOM 793 C C . TYR A 1 97 ? -6.640 1.274 12.266 1.00 95.81 97 TYR A C 1
ATOM 795 O O . TYR A 1 97 ? -7.545 1.909 12.800 1.00 95.81 97 TYR A O 1
ATOM 803 N N . PHE A 1 98 ? -6.784 0.646 11.102 1.00 97.06 98 PHE A N 1
ATOM 804 C CA . PHE A 1 98 ? -8.067 0.480 10.432 1.00 97.06 98 PHE A CA 1
ATOM 805 C C . PHE A 1 98 ? -8.628 -0.892 10.784 1.00 97.06 98 PHE A C 1
ATOM 807 O O . PHE A 1 98 ? -8.012 -1.913 10.475 1.00 97.06 98 PHE A O 1
ATOM 814 N N . GLU A 1 99 ? -9.793 -0.916 11.419 1.00 96.88 99 GLU A N 1
ATOM 815 C CA . GLU A 1 99 ? -10.610 -2.115 11.546 1.00 96.88 99 GLU A CA 1
ATOM 816 C C . GLU A 1 99 ? -11.410 -2.316 10.265 1.00 96.88 99 GLU A C 1
ATOM 818 O O . GLU A 1 99 ? -12.269 -1.503 9.922 1.00 96.88 99 GLU A O 1
ATOM 823 N N . VAL A 1 100 ? -11.121 -3.409 9.567 1.00 97.25 100 VAL A N 1
ATOM 824 C CA . VAL A 1 100 ? -11.783 -3.812 8.325 1.00 97.25 100 VAL A CA 1
ATOM 825 C C . VAL A 1 100 ? -12.426 -5.178 8.495 1.00 97.25 100 VAL A C 1
ATOM 827 O O . VAL A 1 100 ? -11.899 -6.037 9.204 1.00 97.25 100 VAL A O 1
ATOM 830 N N . GLN A 1 101 ? -13.536 -5.404 7.796 1.00 97.31 101 GLN A N 1
ATOM 831 C CA . GLN A 1 101 ? -14.122 -6.730 7.662 1.00 97.31 101 GLN A CA 1
ATOM 832 C C . GLN A 1 101 ? -13.830 -7.281 6.265 1.00 97.31 101 GLN A C 1
ATOM 834 O O . GLN A 1 101 ? -14.234 -6.693 5.265 1.00 97.31 101 GLN A O 1
ATOM 839 N N . LEU A 1 102 ? -13.141 -8.419 6.195 1.00 96.94 102 LEU A N 1
ATOM 840 C CA . LEU A 1 102 ? -12.796 -9.104 4.948 1.00 96.94 102 LEU A CA 1
ATOM 841 C C . LEU A 1 102 ? -13.217 -10.568 5.051 1.00 96.94 102 LEU A C 1
ATOM 843 O O . LEU A 1 102 ? -12.844 -11.262 5.997 1.00 96.94 102 LEU A O 1
ATOM 847 N N . ASN A 1 103 ? -14.020 -11.035 4.091 1.00 92.50 103 ASN A N 1
ATOM 848 C CA . ASN A 1 103 ? -14.558 -12.401 4.051 1.00 92.50 103 ASN A CA 1
ATOM 849 C C . ASN A 1 103 ? -15.165 -12.865 5.394 1.00 92.50 103 ASN A C 1
ATOM 851 O O . ASN A 1 103 ? -14.962 -13.996 5.829 1.00 92.50 103 ASN A O 1
ATOM 855 N N . GLY A 1 104 ? -15.890 -11.968 6.072 1.00 93.12 104 GLY A N 1
ATOM 856 C CA . GLY A 1 104 ? -16.552 -12.240 7.354 1.00 93.12 104 GLY A CA 1
ATOM 857 C C . GLY A 1 104 ? -15.649 -12.188 8.593 1.00 93.12 104 GLY A C 1
ATOM 858 O O . GLY A 1 104 ? -16.152 -12.358 9.700 1.00 93.12 104 GLY A O 1
ATOM 859 N N . ASN A 1 105 ? -14.349 -11.918 8.442 1.00 96.69 105 ASN A N 1
ATOM 860 C CA . ASN A 1 105 ? -13.401 -11.790 9.549 1.00 96.69 105 ASN A CA 1
ATOM 861 C C . ASN A 1 105 ? -13.001 -10.328 9.763 1.00 96.69 105 ASN A C 1
ATOM 863 O O . ASN A 1 105 ? -12.829 -9.583 8.799 1.00 96.69 105 ASN A O 1
ATOM 867 N N . ASN A 1 106 ? -12.811 -9.938 11.023 1.00 97.19 106 ASN A N 1
ATOM 868 C CA . ASN A 1 106 ? -12.340 -8.602 11.378 1.00 97.19 106 ASN A CA 1
ATOM 869 C C . ASN A 1 106 ? -10.811 -8.590 11.476 1.00 97.19 106 ASN A C 1
ATOM 871 O O . ASN A 1 106 ? -10.220 -9.475 12.099 1.00 97.19 106 ASN A O 1
ATOM 875 N N . TYR A 1 107 ? -10.185 -7.566 10.906 1.00 98.12 107 TYR A N 1
ATOM 876 C CA . TYR A 1 107 ? -8.744 -7.345 10.964 1.00 98.12 107 TYR A CA 1
ATOM 877 C C . TYR A 1 107 ? -8.457 -5.908 11.381 1.00 98.12 107 TYR A C 1
ATOM 879 O O . TYR A 1 107 ? -9.094 -4.984 10.884 1.00 98.12 107 TYR A O 1
ATOM 887 N N . ALA A 1 108 ? -7.473 -5.727 12.257 1.00 97.38 108 ALA A N 1
ATOM 888 C CA . ALA A 1 108 ? -6.926 -4.425 12.609 1.00 97.38 108 ALA A CA 1
ATOM 889 C C . ALA A 1 108 ? -5.585 -4.250 11.889 1.00 97.38 108 ALA A C 1
ATOM 891 O O . ALA A 1 108 ? -4.633 -4.977 12.168 1.00 97.38 108 ALA A O 1
ATOM 892 N N . ILE A 1 109 ? -5.510 -3.309 10.950 1.00 97.94 109 ILE A N 1
ATOM 893 C CA . ILE A 1 109 ? -4.302 -3.050 10.158 1.00 97.94 109 ILE A CA 1
ATOM 894 C C . ILE A 1 109 ? -3.686 -1.746 10.651 1.00 97.94 109 ILE A C 1
ATOM 896 O O . ILE A 1 109 ? -4.262 -0.673 10.460 1.00 97.94 109 ILE A O 1
ATOM 900 N N . THR A 1 110 ? -2.519 -1.822 11.292 1.00 97.38 110 THR A N 1
ATOM 901 C CA . THR A 1 110 ? -1.824 -0.637 11.798 1.00 97.38 110 THR A CA 1
ATOM 902 C C . THR A 1 110 ? -1.369 0.253 10.645 1.00 97.38 110 THR A C 1
ATOM 904 O O . THR A 1 110 ? -0.782 -0.214 9.665 1.00 97.38 110 THR A O 1
ATOM 907 N N . ALA A 1 111 ? -1.620 1.547 10.796 1.00 96.69 111 ALA A N 1
ATOM 908 C CA . ALA A 1 111 ? -1.285 2.594 9.857 1.00 96.69 111 ALA A CA 1
ATOM 909 C C . ALA A 1 111 ? -0.207 3.514 10.440 1.00 96.69 111 ALA A C 1
ATOM 911 O O . ALA A 1 111 ? -0.237 3.903 11.614 1.00 96.69 111 ALA A O 1
ATOM 912 N N . PHE A 1 112 ? 0.757 3.875 9.602 1.00 96.62 112 PHE A N 1
ATOM 913 C CA . PHE A 1 112 ? 1.972 4.560 10.018 1.00 96.62 112 PHE A CA 1
ATOM 914 C C . PHE A 1 112 ? 2.113 5.915 9.335 1.00 96.62 112 PHE A C 1
ATOM 916 O O . PHE A 1 112 ? 1.909 6.036 8.131 1.00 96.62 112 PHE A O 1
ATOM 923 N N . LYS A 1 113 ? 2.571 6.929 10.066 1.00 94.44 113 LYS A N 1
ATOM 924 C CA . LYS A 1 113 ? 3.081 8.158 9.453 1.00 94.44 113 LYS A CA 1
ATOM 925 C C . LYS A 1 113 ? 4.555 7.987 9.108 1.00 94.44 113 LYS A C 1
ATOM 927 O O . LYS A 1 113 ? 5.357 7.540 9.937 1.00 94.44 113 LYS A O 1
ATOM 932 N N . ARG A 1 114 ? 4.910 8.341 7.872 1.00 92.94 114 ARG A N 1
ATOM 933 C CA . ARG A 1 114 ? 6.305 8.393 7.418 1.00 92.94 114 ARG A CA 1
ATOM 934 C C . ARG A 1 114 ? 6.994 9.576 8.093 1.00 92.94 114 ARG A C 1
ATOM 936 O O . ARG A 1 114 ? 6.469 10.684 8.078 1.00 92.94 114 ARG A O 1
ATOM 943 N N . LEU A 1 115 ? 8.168 9.340 8.671 1.00 90.44 115 LEU A N 1
ATOM 944 C CA . LEU A 1 115 ? 8.997 10.398 9.242 1.00 90.44 115 LEU A CA 1
ATOM 945 C C . LEU A 1 115 ? 10.046 10.821 8.211 1.00 90.44 115 LEU A C 1
ATOM 947 O O . LEU A 1 115 ? 10.813 9.992 7.720 1.00 90.44 115 LEU A O 1
ATOM 951 N N . TYR A 1 116 ? 10.066 12.109 7.878 1.00 83.94 116 TYR A N 1
ATOM 952 C CA . TYR A 1 116 ? 11.011 12.690 6.926 1.00 83.94 116 TYR A CA 1
ATOM 953 C C . TYR A 1 116 ? 12.137 13.390 7.682 1.00 83.94 116 TYR A C 1
ATOM 955 O O . TYR A 1 116 ? 11.899 14.058 8.688 1.00 83.94 116 TYR A O 1
ATOM 963 N N . LYS A 1 117 ? 13.375 13.220 7.211 1.00 79.50 117 LYS A N 1
ATOM 964 C CA . LYS A 1 117 ? 14.525 13.920 7.796 1.00 79.50 117 LYS A CA 1
ATOM 965 C C . LYS A 1 117 ? 14.478 15.402 7.433 1.00 79.50 117 LYS A C 1
ATOM 967 O O . LYS A 1 117 ? 13.948 15.771 6.387 1.00 79.50 117 LYS A O 1
ATOM 972 N N . GLU A 1 118 ? 15.090 16.234 8.268 1.00 75.62 118 GLU A N 1
ATOM 973 C CA . GLU A 1 118 ? 15.274 17.655 7.976 1.00 75.62 118 GLU A CA 1
ATOM 974 C C . GLU A 1 118 ? 15.922 17.848 6.590 1.00 75.62 118 GLU A C 1
ATOM 976 O O . GLU A 1 118 ? 16.874 17.152 6.230 1.00 75.62 118 GLU A O 1
ATOM 981 N N . GLY A 1 119 ? 15.343 18.734 5.774 1.00 74.56 119 GLY A N 1
ATOM 982 C CA . GLY A 1 119 ? 15.761 18.969 4.387 1.00 74.56 119 GLY A CA 1
ATOM 983 C C . GLY A 1 119 ? 15.172 18.014 3.337 1.00 74.56 119 GLY A C 1
ATOM 984 O O . GLY A 1 119 ? 15.356 18.252 2.143 1.00 74.56 119 GLY A O 1
ATOM 985 N N . GLN A 1 120 ? 14.433 16.967 3.722 1.00 78.31 120 GLN A N 1
ATOM 986 C CA . GLN A 1 120 ? 13.633 16.186 2.771 1.00 78.31 120 GLN A CA 1
ATOM 987 C C . GLN A 1 120 ? 12.288 16.875 2.514 1.00 78.31 120 GLN A C 1
ATOM 989 O O . GLN A 1 120 ? 11.590 17.253 3.453 1.00 78.31 120 GLN A O 1
ATOM 994 N N . LYS A 1 121 ? 11.901 17.018 1.237 1.00 73.44 121 LYS A N 1
ATOM 995 C CA . LYS A 1 121 ? 10.574 17.537 0.871 1.00 73.44 121 LYS A CA 1
ATOM 996 C C . LYS A 1 121 ? 9.518 16.519 1.316 1.00 73.44 121 LYS A C 1
ATOM 998 O O . LYS A 1 121 ? 9.444 15.429 0.750 1.00 73.44 121 LYS A O 1
ATOM 1003 N N . ALA A 1 122 ? 8.727 16.876 2.325 1.00 74.88 122 ALA A N 1
ATOM 1004 C CA . ALA A 1 122 ? 7.519 16.138 2.669 1.00 74.88 122 ALA A CA 1
ATOM 1005 C C . ALA A 1 122 ? 6.520 16.201 1.493 1.00 74.88 122 ALA A C 1
ATOM 1007 O O . ALA A 1 122 ? 6.527 17.186 0.744 1.00 74.88 122 ALA A O 1
ATOM 1008 N N . PRO A 1 123 ? 5.686 15.168 1.295 1.00 77.56 123 PRO A N 1
ATOM 1009 C CA . PRO A 1 123 ? 4.649 15.203 0.275 1.00 77.56 123 PRO A CA 1
ATOM 1010 C C . PRO A 1 123 ? 3.676 16.358 0.534 1.00 77.56 123 PRO A C 1
ATOM 1012 O O . PRO A 1 123 ? 3.478 16.780 1.672 1.00 77.56 123 PRO A O 1
ATOM 1015 N N . GLU A 1 124 ? 3.070 16.865 -0.540 1.00 76.81 124 GLU A N 1
ATOM 1016 C CA . GLU A 1 124 ? 2.118 17.986 -0.472 1.00 76.81 124 GLU A CA 1
ATOM 1017 C C . GLU A 1 124 ? 0.835 17.604 0.279 1.00 76.81 124 GLU A C 1
ATOM 1019 O O . GLU A 1 124 ? 0.214 18.451 0.918 1.00 76.81 124 GLU A O 1
ATOM 1024 N N . HIS A 1 125 ? 0.498 16.311 0.275 1.00 81.62 125 HIS A N 1
ATOM 1025 C CA . HIS A 1 125 ? -0.592 15.727 1.045 1.00 81.62 125 HIS A CA 1
ATOM 1026 C C . HIS A 1 125 ? -0.052 14.632 1.969 1.00 81.62 125 HIS A C 1
ATOM 1028 O O . HIS A 1 125 ? 0.680 13.741 1.532 1.00 81.62 125 HIS A O 1
ATOM 1034 N N . GLU A 1 126 ? -0.395 14.707 3.256 1.00 84.62 126 GLU A N 1
ATOM 1035 C CA . GLU A 1 126 ? -0.017 13.686 4.232 1.00 84.62 126 GLU A CA 1
ATOM 1036 C C . GLU A 1 126 ? -0.919 12.455 4.080 1.00 84.62 126 GLU A C 1
ATOM 1038 O O . GLU A 1 126 ? -2.145 12.556 4.133 1.00 84.62 126 GLU A O 1
ATOM 1043 N N . THR A 1 127 ? -0.298 11.288 3.928 1.00 93.25 127 THR A N 1
ATOM 1044 C CA . THR A 1 127 ? -0.975 9.992 3.901 1.00 93.25 127 THR A CA 1
ATOM 1045 C C . THR A 1 127 ? -0.464 9.080 5.013 1.00 93.25 127 THR A C 1
ATOM 1047 O O . THR A 1 127 ? 0.648 9.228 5.533 1.00 93.25 127 THR A O 1
ATOM 1050 N N . LEU A 1 128 ? -1.295 8.112 5.377 1.00 95.38 128 LEU A N 1
ATOM 1051 C CA . LEU A 1 128 ? -0.975 6.998 6.245 1.00 95.38 128 LEU A CA 1
ATOM 1052 C C . LEU A 1 128 ? -0.503 5.820 5.407 1.00 95.38 128 LEU A C 1
ATOM 1054 O O . LEU A 1 128 ? -1.192 5.380 4.495 1.00 95.38 128 LEU A O 1
ATOM 1058 N N . PHE A 1 129 ? 0.658 5.293 5.765 1.00 97.44 129 PHE A N 1
ATOM 1059 C CA . PHE A 1 129 ? 1.277 4.130 5.157 1.00 97.44 129 PHE A CA 1
ATOM 1060 C C . PHE A 1 129 ? 0.787 2.844 5.828 1.00 97.44 129 PHE A C 1
ATOM 1062 O O . PHE A 1 129 ? 0.985 2.657 7.030 1.00 97.44 129 PHE A O 1
ATOM 1069 N N . LEU A 1 130 ? 0.181 1.945 5.056 1.00 97.94 130 LEU A N 1
ATOM 1070 C CA . LEU A 1 130 ? -0.355 0.661 5.508 1.00 97.94 130 LEU A CA 1
ATOM 1071 C C . LEU A 1 130 ? 0.370 -0.492 4.796 1.00 97.94 130 LEU A C 1
ATOM 1073 O O . LEU A 1 130 ? -0.077 -0.957 3.744 1.00 97.94 130 LEU A O 1
ATOM 1077 N N . PRO A 1 131 ? 1.499 -0.975 5.335 1.00 98.19 131 PRO A N 1
ATOM 1078 C CA . PRO A 1 131 ? 2.127 -2.184 4.840 1.00 98.19 131 PRO A CA 1
ATOM 1079 C C . PRO A 1 131 ? 1.406 -3.415 5.384 1.00 98.19 131 PRO A C 1
ATOM 1081 O O . PRO A 1 131 ? 1.197 -3.518 6.592 1.00 98.19 131 PRO A O 1
ATOM 1084 N N . PHE A 1 132 ? 1.077 -4.373 4.525 1.00 98.69 132 PHE A N 1
ATOM 1085 C CA . PHE A 1 132 ? 0.425 -5.612 4.939 1.00 98.69 132 PHE A CA 1
ATOM 1086 C C . PHE A 1 132 ? 0.937 -6.822 4.156 1.00 98.69 132 PHE A C 1
ATOM 1088 O O . PHE A 1 132 ? 1.549 -6.716 3.088 1.00 98.69 132 PHE A O 1
ATOM 1095 N N . LYS A 1 133 ? 0.687 -7.993 4.731 1.00 98.62 133 LYS A N 1
ATOM 1096 C CA . LYS A 1 133 ? 0.792 -9.287 4.058 1.00 98.62 133 LYS A CA 1
ATOM 1097 C C . LYS A 1 133 ? -0.553 -9.982 4.147 1.00 98.62 133 LYS A C 1
ATOM 1099 O O . LYS A 1 133 ? -1.330 -9.714 5.060 1.00 98.62 133 LYS A O 1
ATOM 1104 N N . ASP A 1 134 ? -0.802 -10.887 3.223 1.00 98.69 134 ASP A N 1
ATOM 1105 C CA . ASP A 1 134 ? -2.018 -11.686 3.190 1.00 98.69 134 ASP A CA 1
ATOM 1106 C C . ASP A 1 134 ? -1.734 -13.069 2.592 1.00 98.69 134 ASP A C 1
ATOM 1108 O O . ASP A 1 134 ? -0.589 -13.373 2.253 1.00 98.69 134 ASP A O 1
ATOM 1112 N N . MET A 1 135 ? -2.748 -13.922 2.464 1.00 98.38 135 MET A N 1
ATOM 1113 C CA . MET A 1 135 ? -2.551 -15.297 1.982 1.00 98.38 135 MET A CA 1
ATOM 1114 C C . MET A 1 135 ? -2.106 -15.376 0.509 1.00 98.38 135 MET A C 1
ATOM 1116 O O . MET A 1 135 ? -1.572 -16.398 0.100 1.00 98.38 135 MET A O 1
ATOM 1120 N N . THR A 1 136 ? -2.242 -14.300 -0.278 1.00 98.38 136 THR A N 1
ATOM 1121 C CA . THR A 1 136 ? -1.703 -14.230 -1.651 1.00 98.38 136 THR A CA 1
ATOM 1122 C C . THR A 1 136 ? -0.202 -13.925 -1.710 1.00 98.38 136 THR A C 1
ATOM 1124 O O . THR A 1 136 ? 0.408 -14.034 -2.779 1.00 98.38 136 THR A O 1
ATOM 1127 N N . THR A 1 137 ? 0.397 -13.494 -0.592 1.00 98.31 137 THR A N 1
ATOM 1128 C CA . THR A 1 137 ? 1.792 -13.033 -0.519 1.00 98.31 137 THR A CA 1
ATOM 1129 C C . THR A 1 137 ? 2.758 -14.177 -0.805 1.00 98.31 137 THR A C 1
ATOM 1131 O O . THR A 1 137 ? 2.824 -15.136 -0.044 1.00 98.31 137 THR A O 1
ATOM 1134 N N . GLY A 1 138 ? 3.559 -14.043 -1.865 1.00 96.12 138 GLY A N 1
ATOM 1135 C CA . GLY A 1 138 ? 4.508 -15.072 -2.307 1.00 96.12 138 GLY A CA 1
ATOM 1136 C C . GLY A 1 138 ? 3.903 -16.108 -3.255 1.00 96.12 138 GLY A C 1
ATOM 1137 O O . GLY A 1 138 ? 4.655 -16.811 -3.919 1.00 96.12 138 GLY A O 1
ATOM 1138 N N . GLU A 1 139 ? 2.575 -16.139 -3.380 1.00 96.75 139 GLU A N 1
ATOM 1139 C CA . GLU A 1 139 ? 1.849 -17.017 -4.298 1.00 96.75 139 GLU A CA 1
ATOM 1140 C C . GLU A 1 139 ? 1.511 -16.262 -5.592 1.00 96.75 139 GLU A C 1
ATOM 1142 O O . GLU A 1 139 ? 2.124 -16.463 -6.642 1.00 96.75 139 GLU A O 1
ATOM 1147 N N . SER A 1 140 ? 0.564 -15.323 -5.514 1.00 97.25 140 SER A N 1
ATOM 1148 C CA . SER A 1 140 ? 0.121 -14.495 -6.644 1.00 97.25 140 SER A CA 1
ATOM 1149 C C . SER A 1 140 ? 0.535 -13.026 -6.528 1.00 97.25 140 SER A C 1
ATOM 1151 O O . SER A 1 140 ? 0.446 -12.287 -7.512 1.00 97.25 140 SER A O 1
ATOM 1153 N N . THR A 1 141 ? 0.990 -12.586 -5.351 1.00 98.25 141 THR A N 1
ATOM 1154 C CA . THR A 1 141 ? 1.468 -11.219 -5.081 1.00 98.25 141 THR A CA 1
ATOM 1155 C C . THR A 1 141 ? 2.909 -11.217 -4.576 1.00 98.25 141 THR A C 1
ATOM 1157 O O . THR A 1 141 ? 3.469 -12.259 -4.233 1.00 98.25 141 THR A O 1
ATOM 1160 N N . TYR A 1 142 ? 3.552 -10.044 -4.571 1.00 96.88 142 TYR A N 1
ATOM 1161 C CA . TYR A 1 142 ? 4.957 -9.907 -4.181 1.00 96.88 142 TYR A CA 1
ATOM 1162 C C . TYR A 1 142 ? 5.235 -10.492 -2.784 1.00 96.88 142 TYR A C 1
ATOM 1164 O O . TYR A 1 142 ? 4.579 -10.123 -1.812 1.00 96.88 142 TYR A O 1
ATOM 1172 N N . GLY A 1 143 ? 6.255 -11.351 -2.653 1.00 95.38 143 GLY A N 1
ATOM 1173 C CA . GLY A 1 143 ? 6.552 -12.076 -1.404 1.00 95.38 143 GLY A CA 1
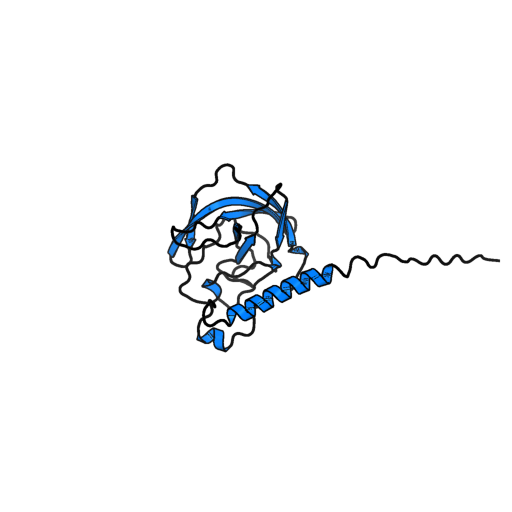ATOM 1174 C C . GLY A 1 143 ? 6.931 -11.192 -0.206 1.00 95.38 143 GLY A C 1
ATOM 1175 O O . GLY A 1 143 ? 6.798 -11.593 0.954 1.00 95.38 143 GLY A O 1
ATOM 1176 N N . GLY A 1 144 ? 7.367 -9.954 -0.457 1.00 93.62 144 GLY A N 1
ATOM 1177 C CA . GLY A 1 144 ? 7.622 -8.970 0.598 1.00 93.62 144 GLY A CA 1
ATOM 1178 C C . GLY A 1 144 ? 6.359 -8.351 1.204 1.00 93.62 144 GLY A C 1
ATOM 1179 O O . GLY A 1 144 ? 6.466 -7.698 2.241 1.00 93.62 144 GLY A O 1
ATOM 1180 N N . GLY A 1 145 ? 5.185 -8.583 0.613 1.00 97.19 145 GLY A N 1
ATOM 1181 C CA . GLY A 1 145 ? 3.921 -7.934 0.959 1.00 97.19 145 GLY A CA 1
ATOM 1182 C C . GLY A 1 145 ? 3.624 -6.716 0.085 1.00 97.19 145 GLY A C 1
ATOM 1183 O O . GLY A 1 145 ? 4.377 -6.383 -0.833 1.00 97.19 145 GLY A O 1
ATOM 1184 N N . ARG A 1 146 ? 2.509 -6.049 0.373 1.00 98.56 146 ARG A N 1
ATOM 1185 C CA . ARG A 1 146 ? 1.979 -4.924 -0.409 1.00 98.56 146 ARG A CA 1
ATOM 1186 C C . ARG A 1 146 ? 1.655 -3.746 0.487 1.00 98.56 146 ARG A C 1
ATOM 1188 O O . ARG A 1 146 ? 1.560 -3.882 1.707 1.00 98.56 146 ARG A O 1
ATOM 1195 N N . TYR A 1 147 ? 1.523 -2.584 -0.131 1.00 98.38 147 TYR A N 1
ATOM 1196 C CA . TYR A 1 147 ? 1.310 -1.312 0.538 1.00 98.38 147 TYR A CA 1
ATOM 1197 C C . TYR A 1 147 ? 0.010 -0.660 0.089 1.00 98.38 147 TYR A C 1
ATOM 1199 O O . TYR A 1 147 ? -0.469 -0.887 -1.020 1.00 98.38 147 TYR A O 1
ATOM 1207 N N . LEU A 1 148 ? -0.515 0.188 0.961 1.00 97.88 148 LEU A N 1
ATOM 1208 C CA . LEU A 1 148 ? -1.594 1.127 0.699 1.00 97.88 148 LEU A CA 1
ATOM 1209 C C . LEU A 1 148 ? -1.192 2.462 1.328 1.00 97.88 148 LEU A C 1
ATOM 1211 O O . LEU A 1 148 ? -0.618 2.473 2.419 1.00 97.88 148 LEU A O 1
ATOM 1215 N N . ASP A 1 149 ? -1.470 3.571 0.653 1.00 96.06 149 ASP A N 1
ATOM 1216 C CA . ASP A 1 149 ? -1.385 4.898 1.259 1.00 96.06 149 ASP A CA 1
ATOM 1217 C C . ASP A 1 149 ? -2.802 5.482 1.303 1.00 96.06 149 ASP A C 1
ATOM 1219 O O . ASP A 1 149 ? -3.505 5.488 0.294 1.00 96.06 149 ASP A O 1
ATOM 1223 N N . LEU A 1 150 ? -3.238 5.925 2.480 1.00 94.31 150 LEU A N 1
ATOM 1224 C CA . LEU A 1 150 ? -4.588 6.442 2.721 1.00 94.31 150 LEU A CA 1
ATOM 1225 C C . LEU A 1 150 ? -4.527 7.877 3.231 1.00 94.31 150 LEU A C 1
ATOM 1227 O O . LEU A 1 150 ? -3.632 8.218 3.998 1.00 94.31 150 LEU A O 1
ATOM 1231 N N . GLU A 1 151 ? -5.479 8.723 2.854 1.00 91.06 151 GLU A N 1
ATOM 1232 C CA . GLU A 1 151 ? -5.602 10.041 3.481 1.00 91.06 151 GLU A CA 1
ATOM 1233 C C . GLU A 1 151 ? -5.895 9.908 4.982 1.00 91.06 151 GLU A C 1
ATOM 1235 O O . GLU A 1 151 ? -6.552 8.963 5.424 1.00 91.06 151 GLU A O 1
ATOM 1240 N N . VAL A 1 152 ? -5.410 10.866 5.777 1.00 88.19 152 VAL A N 1
ATOM 1241 C CA . VAL A 1 152 ? -5.729 10.928 7.209 1.00 88.19 152 VAL A CA 1
ATOM 1242 C C . VAL A 1 152 ? -7.221 11.271 7.368 1.00 88.19 152 VAL A C 1
ATOM 1244 O O . VAL A 1 152 ? -7.641 12.328 6.882 1.00 88.19 152 VAL A O 1
ATOM 1247 N N . PRO A 1 153 ? -8.037 10.430 8.034 1.00 87.88 153 PRO A N 1
ATOM 1248 C CA . PRO A 1 153 ? -9.461 10.713 8.228 1.00 87.88 153 PRO A CA 1
ATOM 1249 C C . PRO A 1 153 ? -9.676 12.009 9.025 1.00 87.88 153 PRO A C 1
ATOM 1251 O O . PRO A 1 153 ? -9.031 12.213 10.051 1.00 87.88 153 PRO A O 1
ATOM 1254 N N . LYS A 1 154 ? -10.566 12.894 8.548 1.00 75.31 154 LYS A N 1
ATOM 1255 C CA . LYS A 1 154 ? -10.734 14.253 9.103 1.00 75.31 154 LYS A CA 1
ATOM 1256 C C . LYS A 1 154 ? -11.714 14.346 10.278 1.00 75.31 154 LYS A C 1
ATOM 1258 O O . LYS A 1 154 ? -11.436 15.100 11.198 1.00 75.31 154 LYS A O 1
ATOM 1263 N N . ASP A 1 155 ? -12.815 13.584 10.271 1.00 60.16 155 ASP A N 1
ATOM 1264 C CA . ASP A 1 155 ? -13.951 13.806 11.187 1.00 60.16 155 ASP A CA 1
ATOM 1265 C C . ASP A 1 155 ? -14.695 12.508 11.556 1.00 60.16 155 ASP A C 1
ATOM 1267 O O . ASP A 1 155 ? -15.818 12.246 11.124 1.00 60.16 155 ASP A O 1
ATOM 1271 N N . GLY A 1 156 ? -14.074 11.687 12.402 1.00 58.97 156 GLY A N 1
ATOM 1272 C CA . GLY A 1 156 ? -14.675 10.449 12.892 1.00 58.97 156 GLY A CA 1
ATOM 1273 C C . GLY A 1 156 ? -14.220 9.218 12.117 1.00 58.97 156 GLY A C 1
ATOM 1274 O O . GLY A 1 156 ? -13.819 9.273 10.960 1.00 58.97 156 GLY A O 1
ATOM 1275 N N . ALA A 1 157 ? -14.251 8.092 12.819 1.00 73.88 157 ALA A N 1
ATOM 1276 C CA . ALA A 1 157 ? -13.524 6.877 12.496 1.00 73.88 157 ALA A CA 1
ATOM 1277 C C . ALA A 1 157 ? -13.819 6.252 11.119 1.00 73.88 157 ALA A C 1
ATOM 1279 O O . ALA A 1 157 ? -13.110 5.351 10.718 1.00 73.88 157 ALA A O 1
ATOM 1280 N N . GLN A 1 158 ? -14.838 6.653 10.364 1.00 88.94 158 GLN A N 1
ATOM 1281 C CA . GLN A 1 158 ? -15.153 5.948 9.118 1.00 88.94 158 GLN A CA 1
ATOM 1282 C C . GLN A 1 158 ? -14.239 6.381 7.966 1.00 88.94 158 GLN A C 1
ATOM 1284 O O . GLN A 1 158 ? -14.127 7.562 7.647 1.00 88.94 158 GLN A O 1
ATOM 1289 N N . ALA A 1 159 ? -13.621 5.406 7.308 1.00 93.00 159 ALA A N 1
ATOM 1290 C CA . ALA A 1 159 ? -12.763 5.605 6.149 1.00 93.00 159 ALA A CA 1
ATOM 1291 C C . ALA A 1 159 ? -12.986 4.498 5.117 1.00 93.00 159 ALA A C 1
ATOM 1293 O O . ALA A 1 159 ? -13.429 3.401 5.451 1.00 93.00 159 ALA A O 1
ATOM 1294 N N . VAL A 1 160 ? -12.657 4.776 3.858 1.00 94.69 160 VAL A N 1
ATOM 1295 C CA . VAL A 1 160 ? -12.643 3.754 2.807 1.00 94.69 160 VAL A CA 1
ATOM 1296 C C . VAL A 1 160 ? -11.235 3.182 2.706 1.00 94.69 160 VAL A C 1
ATOM 1298 O O . VAL A 1 160 ? -10.280 3.923 2.479 1.00 94.69 160 VAL A O 1
ATOM 1301 N N . VAL A 1 161 ? -11.117 1.863 2.832 1.00 97.50 161 VAL A N 1
ATOM 1302 C CA . VAL A 1 161 ? -9.895 1.118 2.522 1.00 97.50 161 VAL A CA 1
ATOM 1303 C C . VAL A 1 161 ? -10.138 0.373 1.216 1.00 97.50 161 VAL A C 1
ATOM 1305 O O . VAL A 1 161 ? -10.919 -0.576 1.167 1.00 97.50 161 VAL A O 1
ATOM 1308 N N . ASP A 1 162 ? -9.493 0.827 0.143 1.00 98.06 162 ASP A N 1
ATOM 1309 C CA . ASP A 1 162 ? -9.641 0.234 -1.185 1.00 98.06 162 ASP A CA 1
ATOM 1310 C C . ASP A 1 162 ? -8.434 -0.639 -1.539 1.00 98.06 162 ASP A C 1
ATOM 1312 O O . ASP A 1 162 ? -7.396 -0.156 -1.993 1.00 98.06 162 ASP A O 1
ATOM 1316 N N . PHE A 1 163 ? -8.568 -1.951 -1.345 1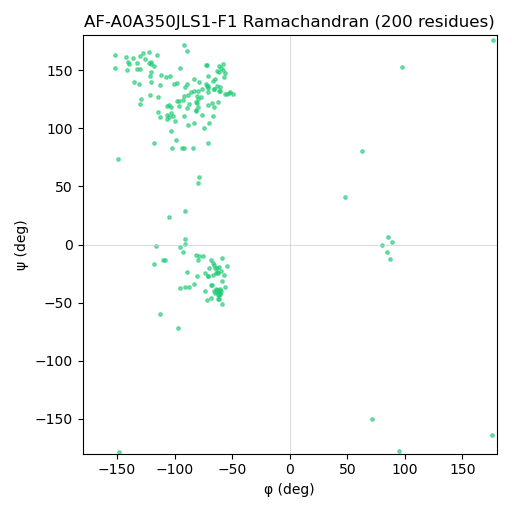.00 98.62 163 PHE A N 1
ATOM 1317 C CA . PHE A 1 163 ? -7.506 -2.903 -1.665 1.00 98.62 163 PHE A CA 1
ATOM 1318 C C . PHE A 1 163 ? -7.258 -3.030 -3.178 1.00 98.62 163 PHE A C 1
ATOM 1320 O O . PHE A 1 163 ? -6.197 -3.521 -3.563 1.00 98.62 163 PHE A O 1
ATOM 1327 N N . ASN A 1 164 ? -8.137 -2.524 -4.059 1.00 98.62 164 ASN A N 1
ATOM 1328 C CA . ASN A 1 164 ? -7.839 -2.452 -5.498 1.00 98.62 164 ASN A CA 1
ATOM 1329 C C . ASN A 1 164 ? -6.688 -1.489 -5.821 1.00 98.62 164 ASN A C 1
ATOM 1331 O O . ASN A 1 164 ? -6.114 -1.590 -6.909 1.00 98.62 164 ASN A O 1
ATOM 1335 N N . LEU A 1 165 ? -6.356 -0.594 -4.882 1.00 98.38 165 LEU A N 1
ATOM 1336 C CA . LEU A 1 165 ? -5.255 0.368 -4.955 1.00 98.38 165 LEU A CA 1
ATOM 1337 C C . LEU A 1 165 ? -3.970 -0.126 -4.282 1.00 98.38 165 LEU A C 1
ATOM 1339 O O . LEU A 1 165 ? -2.963 0.584 -4.294 1.00 98.38 165 LEU A O 1
ATOM 1343 N N . CYS A 1 166 ? -3.971 -1.322 -3.680 1.00 98.31 166 CYS A N 1
ATOM 1344 C CA . CYS A 1 166 ? -2.753 -1.826 -3.062 1.00 98.31 166 CYS A CA 1
ATOM 1345 C C . CYS A 1 166 ? -1.681 -2.125 -4.118 1.00 98.31 166 CYS A C 1
ATOM 1347 O O . CYS A 1 166 ? -1.960 -2.629 -5.212 1.00 98.31 166 CYS A O 1
ATOM 1349 N N . TYR A 1 167 ? -0.439 -1.806 -3.774 1.00 98.38 167 TYR A N 1
ATOM 1350 C CA . TYR A 1 167 ? 0.674 -1.817 -4.710 1.00 98.38 167 TYR A CA 1
ATOM 1351 C C . TYR A 1 167 ? 1.901 -2.529 -4.142 1.00 98.38 167 TYR A C 1
ATOM 1353 O O . TYR A 1 167 ? 2.089 -2.634 -2.927 1.00 98.38 167 TYR A O 1
ATOM 1361 N N . SER A 1 168 ? 2.758 -3.024 -5.029 1.00 97.50 168 SER A N 1
ATOM 1362 C CA . SER A 1 168 ? 4.008 -3.667 -4.648 1.00 97.50 168 SER A CA 1
ATOM 1363 C C . SER A 1 168 ? 5.078 -2.622 -4.304 1.00 97.50 168 SER A C 1
ATOM 1365 O O . SER A 1 168 ? 5.215 -1.615 -5.008 1.00 97.50 168 SER A O 1
ATOM 1367 N N . PRO A 1 169 ? 5.891 -2.851 -3.257 1.00 96.00 169 PRO A N 1
ATOM 1368 C CA . PRO A 1 169 ? 7.054 -2.017 -2.968 1.00 96.00 169 PRO A CA 1
ATOM 1369 C C . PRO A 1 169 ? 8.030 -1.975 -4.146 1.00 96.00 169 PRO A C 1
ATOM 1371 O O . PRO A 1 169 ? 8.157 -2.945 -4.885 1.00 96.00 169 PRO A O 1
ATOM 1374 N N . TYR A 1 170 ? 8.842 -0.918 -4.247 1.00 94.44 170 TYR A N 1
ATOM 1375 C CA . TYR A 1 170 ? 9.857 -0.807 -5.308 1.00 94.44 170 TYR A CA 1
ATOM 1376 C C . TYR A 1 170 ? 10.861 -1.964 -5.365 1.00 94.44 170 TYR A C 1
ATOM 1378 O O . TYR A 1 170 ? 11.354 -2.299 -6.438 1.00 94.44 170 TYR A O 1
ATOM 1386 N N . CYS A 1 171 ? 11.103 -2.633 -4.239 1.00 93.12 171 CYS A N 1
ATOM 1387 C CA . CYS A 1 171 ? 11.926 -3.838 -4.169 1.00 93.12 171 CYS A CA 1
ATOM 1388 C C . CYS A 1 171 ? 11.381 -5.006 -5.009 1.00 93.12 171 CYS A C 1
ATOM 1390 O O . CYS A 1 171 ? 12.137 -5.909 -5.343 1.00 93.12 171 CYS A O 1
ATOM 1392 N N . ALA A 1 172 ? 10.096 -4.986 -5.377 1.00 93.44 172 ALA A N 1
ATOM 1393 C CA . ALA A 1 172 ? 9.498 -5.959 -6.290 1.00 93.44 172 ALA A CA 1
ATOM 1394 C C . ALA A 1 172 ? 9.982 -5.810 -7.742 1.00 93.44 172 ALA A C 1
ATOM 1396 O O . ALA A 1 172 ? 9.882 -6.749 -8.529 1.00 93.44 172 ALA A O 1
ATOM 1397 N N . TYR A 1 173 ? 10.511 -4.638 -8.097 1.00 92.88 173 TYR A N 1
ATOM 1398 C CA . TYR A 1 173 ? 10.859 -4.259 -9.469 1.00 92.88 173 TYR A CA 1
ATOM 1399 C C . TYR A 1 173 ? 12.369 -4.200 -9.716 1.00 92.88 173 TYR A C 1
ATOM 1401 O O . TYR A 1 173 ? 12.813 -4.131 -10.864 1.00 92.88 173 TYR A O 1
ATOM 1409 N N . GLY A 1 174 ? 13.172 -4.213 -8.652 1.00 85.69 174 GLY A N 1
ATOM 1410 C CA . GLY A 1 174 ? 14.610 -4.051 -8.756 1.00 85.69 174 GLY A CA 1
ATOM 1411 C C . GLY A 1 174 ? 15.331 -4.006 -7.415 1.00 85.69 174 GLY A C 1
ATOM 1412 O O . GLY A 1 174 ? 14.731 -3.995 -6.342 1.00 85.69 174 GLY A O 1
ATOM 1413 N N . ASN A 1 175 ? 16.657 -3.946 -7.500 1.00 81.88 175 ASN A N 1
ATOM 1414 C CA . ASN A 1 175 ? 17.541 -3.902 -6.341 1.00 81.88 175 ASN A CA 1
ATOM 1415 C C . ASN A 1 175 ? 17.809 -2.459 -5.887 1.00 81.88 175 ASN A C 1
ATOM 1417 O O . ASN A 1 175 ? 17.564 -1.503 -6.618 1.00 81.88 175 ASN A O 1
ATOM 1421 N N . GLY A 1 176 ? 18.370 -2.305 -4.684 1.00 82.75 176 GLY A N 1
ATOM 1422 C CA . GLY A 1 176 ? 18.822 -1.007 -4.162 1.00 82.75 176 GLY A CA 1
ATOM 1423 C C . GLY A 1 176 ? 17.763 -0.211 -3.395 1.00 82.75 176 GLY A C 1
ATOM 1424 O O . GLY A 1 176 ? 18.050 0.883 -2.914 1.00 82.75 176 GLY A O 1
ATOM 1425 N N . PHE A 1 177 ? 16.562 -0.764 -3.223 1.00 87.56 177 PHE A N 1
ATOM 1426 C CA . PHE A 1 177 ? 15.518 -0.172 -2.395 1.00 87.56 177 PHE A CA 1
ATOM 1427 C C . PHE A 1 177 ? 15.488 -0.819 -1.004 1.00 87.56 177 PHE A C 1
ATOM 1429 O O . PHE A 1 177 ? 15.607 -2.033 -0.846 1.00 87.56 177 PHE A O 1
ATOM 1436 N N . ALA A 1 178 ? 15.307 0.014 0.020 1.00 90.00 178 ALA A N 1
ATOM 1437 C CA . ALA A 1 178 ? 15.101 -0.415 1.400 1.00 90.00 178 ALA A CA 1
ATOM 1438 C C . ALA A 1 178 ? 13.610 -0.304 1.739 1.00 90.00 178 ALA A C 1
ATOM 1440 O O . ALA A 1 178 ? 13.150 0.725 2.254 1.00 90.00 178 ALA A O 1
ATOM 1441 N N . CYS A 1 179 ? 12.845 -1.329 1.372 1.00 92.88 179 CYS A N 1
ATOM 1442 C CA . CYS A 1 179 ? 11.393 -1.343 1.513 1.00 92.88 179 CYS A CA 1
ATOM 1443 C C . CYS A 1 179 ? 11.002 -1.874 2.898 1.00 92.88 179 CYS A C 1
ATOM 1445 O O . CYS A 1 179 ? 11.503 -2.934 3.281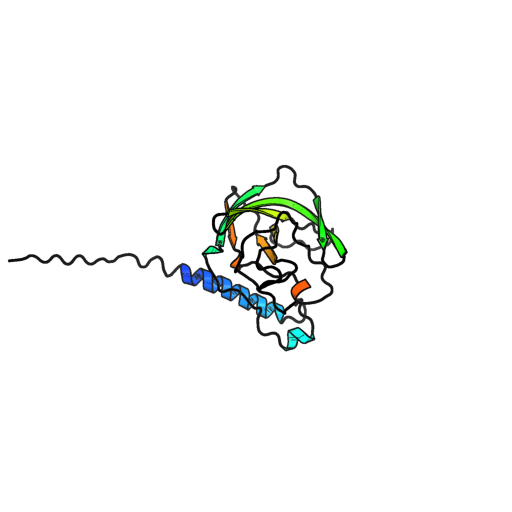 1.00 92.88 179 CYS A O 1
ATOM 1447 N N . PRO A 1 180 ? 10.150 -1.162 3.657 1.00 95.25 180 PRO A N 1
ATOM 1448 C CA . PRO A 1 180 ? 9.661 -1.625 4.955 1.00 95.25 180 PRO A CA 1
ATOM 1449 C C . PRO A 1 180 ? 8.976 -2.993 4.875 1.00 95.25 180 PRO A C 1
ATOM 1451 O O . PRO A 1 180 ? 8.084 -3.208 4.056 1.00 95.25 180 PRO A O 1
ATOM 1454 N N . ILE A 1 181 ? 9.369 -3.920 5.736 1.00 95.31 181 ILE A N 1
ATOM 1455 C CA . ILE A 1 181 ? 8.725 -5.228 5.830 1.00 95.31 181 ILE A CA 1
ATOM 1456 C C . ILE A 1 181 ? 7.445 -5.054 6.658 1.00 95.31 181 ILE A C 1
ATOM 1458 O O . ILE A 1 181 ? 7.534 -4.541 7.775 1.00 95.31 181 ILE A O 1
ATOM 1462 N N . PRO A 1 182 ? 6.263 -5.458 6.150 1.00 97.06 182 PRO A N 1
ATOM 1463 C CA . PRO A 1 182 ? 5.030 -5.387 6.922 1.00 97.06 182 PRO A CA 1
ATOM 1464 C C . PRO A 1 182 ? 5.176 -6.069 8.292 1.00 97.06 182 PRO A C 1
ATOM 1466 O O . PRO A 1 182 ? 5.652 -7.210 8.344 1.00 97.06 182 PRO A O 1
ATOM 1469 N N . PRO A 1 183 ? 4.782 -5.407 9.397 1.00 96.06 183 PRO A N 1
ATOM 1470 C CA . PRO A 1 183 ? 4.776 -6.024 10.718 1.00 96.06 183 PRO A CA 1
ATOM 1471 C C . PRO A 1 183 ? 3.898 -7.276 10.751 1.00 96.06 183 PRO A C 1
ATOM 1473 O O . PRO A 1 183 ? 2.882 -7.340 10.063 1.00 96.06 183 PRO A O 1
ATOM 1476 N N . ALA A 1 184 ? 4.236 -8.244 11.608 1.00 96.06 184 ALA A N 1
ATOM 1477 C CA . ALA A 1 184 ? 3.455 -9.477 11.749 1.00 96.06 184 ALA A CA 1
ATOM 1478 C C . ALA A 1 184 ? 1.989 -9.220 12.151 1.00 96.06 184 ALA A C 1
ATOM 1480 O O . ALA A 1 184 ? 1.103 -9.959 11.734 1.00 96.06 184 ALA A O 1
ATOM 1481 N N . ALA A 1 185 ? 1.732 -8.149 12.913 1.00 95.31 185 ALA A N 1
ATOM 1482 C CA . ALA A 1 185 ? 0.382 -7.721 13.283 1.00 95.31 185 ALA A CA 1
ATOM 1483 C C . ALA A 1 185 ? -0.471 -7.286 12.073 1.00 95.31 185 ALA A C 1
ATOM 1485 O O . ALA A 1 185 ? -1.687 -7.418 12.114 1.00 95.31 185 ALA A O 1
ATOM 1486 N N . ASN A 1 186 ? 0.157 -6.852 10.975 1.00 98.19 186 ASN A N 1
ATOM 1487 C CA . ASN A 1 186 ? -0.516 -6.482 9.728 1.00 98.19 186 ASN A CA 1
ATOM 1488 C C . ASN A 1 186 ? -0.639 -7.677 8.757 1.00 98.19 186 ASN A C 1
ATOM 1490 O O . ASN A 1 186 ? -0.636 -7.496 7.536 1.00 98.19 186 ASN A O 1
ATOM 1494 N N . PHE A 1 187 ? -0.704 -8.908 9.272 1.00 98.44 187 PHE A N 1
ATOM 1495 C CA . PHE A 1 187 ? -0.993 -10.091 8.464 1.00 98.44 187 PHE A CA 1
ATOM 1496 C C . PHE A 1 187 ? -2.502 -10.352 8.398 1.00 98.44 187 PHE A C 1
ATOM 1498 O O . PHE A 1 187 ? -3.148 -10.650 9.403 1.00 98.44 187 PHE A O 1
ATOM 1505 N N . ILE A 1 188 ? -3.060 -10.288 7.194 1.00 98.50 188 ILE A N 1
ATOM 1506 C CA . ILE A 1 188 ? -4.465 -10.567 6.910 1.00 98.50 188 ILE A CA 1
ATOM 1507 C C . ILE A 1 188 ? -4.590 -12.047 6.555 1.00 98.50 188 ILE A C 1
ATOM 1509 O O . ILE A 1 188 ? -4.156 -12.494 5.497 1.00 98.50 188 ILE A O 1
ATOM 1513 N N . LYS A 1 189 ? -5.214 -12.836 7.430 1.00 97.88 189 LYS A N 1
ATOM 1514 C CA . LYS A 1 189 ? -5.404 -14.283 7.222 1.00 97.88 189 LYS A CA 1
ATOM 1515 C C . LYS A 1 189 ? -6.575 -14.586 6.272 1.00 97.88 189 LYS A C 1
ATOM 1517 O O . LYS A 1 189 ? -7.497 -15.309 6.635 1.00 97.88 189 LYS A O 1
ATOM 1522 N N . THR A 1 190 ? -6.559 -13.969 5.098 1.00 97.38 190 THR A N 1
ATOM 1523 C CA . THR A 1 190 ? -7.505 -14.117 3.985 1.00 97.38 190 THR A CA 1
ATOM 1524 C C . THR A 1 190 ? -6.749 -13.819 2.687 1.00 97.38 190 THR A C 1
ATOM 1526 O O . THR A 1 190 ? -5.776 -13.071 2.706 1.00 97.38 190 THR A O 1
ATOM 1529 N N . GLU A 1 191 ? -7.157 -14.404 1.564 1.00 98.12 191 GLU A N 1
ATOM 1530 C CA . GLU A 1 191 ? -6.612 -14.063 0.244 1.00 98.12 191 GLU A CA 1
ATOM 1531 C C . GLU A 1 191 ? -7.195 -12.731 -0.232 1.00 98.12 191 GLU A C 1
ATOM 1533 O O . GLU A 1 191 ? -8.390 -12.643 -0.506 1.00 98.12 191 GLU A O 1
ATOM 1538 N N . VAL A 1 192 ? -6.369 -11.684 -0.312 1.00 98.38 192 VAL A N 1
ATOM 1539 C CA . VAL A 1 192 ? -6.788 -10.368 -0.816 1.00 98.38 192 VAL A CA 1
ATOM 1540 C C . VAL A 1 192 ? -6.482 -10.284 -2.313 1.00 98.38 192 VAL A C 1
ATOM 1542 O O . VAL A 1 192 ? -5.446 -9.761 -2.733 1.00 98.38 192 VAL A O 1
ATOM 1545 N N . GLU A 1 193 ? -7.394 -10.819 -3.123 1.00 98.38 193 GLU A N 1
ATOM 1546 C CA . GLU A 1 193 ? -7.321 -10.857 -4.593 1.00 98.38 193 GLU A CA 1
ATOM 1547 C C . GLU A 1 193 ? -7.713 -9.513 -5.236 1.00 98.38 193 GLU A C 1
ATOM 1549 O O . GLU A 1 193 ? -8.666 -9.417 -6.009 1.00 98.38 193 GLU A O 1
ATOM 1554 N N . ALA A 1 194 ? -6.999 -8.451 -4.872 1.00 98.56 194 ALA A N 1
ATOM 1555 C CA . ALA A 1 194 ? -7.208 -7.084 -5.345 1.00 98.56 194 ALA A CA 1
ATOM 1556 C C . ALA A 1 194 ? -5.864 -6.398 -5.596 1.00 98.56 194 ALA A C 1
ATOM 1558 O O . ALA A 1 194 ? -4.876 -6.768 -4.972 1.00 98.56 194 ALA A O 1
ATOM 1559 N N . GLY A 1 195 ? -5.812 -5.384 -6.460 1.00 98.62 195 GLY A N 1
ATOM 1560 C CA . GLY A 1 195 ? -4.599 -4.581 -6.670 1.00 98.62 195 GLY A CA 1
ATOM 1561 C C . GLY A 1 195 ? -3.481 -5.315 -7.416 1.00 98.62 195 GLY A C 1
ATOM 1562 O O . GLY A 1 195 ? -3.749 -6.148 -8.285 1.00 98.62 195 GLY A O 1
ATOM 1563 N N . GLU A 1 196 ? -2.227 -4.956 -7.133 1.00 98.50 196 GLU A N 1
ATOM 1564 C CA . GLU A 1 196 ? -1.057 -5.468 -7.866 1.00 98.50 196 GLU A CA 1
ATOM 1565 C C . GLU A 1 196 ? -0.745 -6.931 -7.556 1.00 98.50 196 GLU A C 1
ATOM 1567 O O . GLU A 1 196 ? -0.701 -7.352 -6.395 1.00 98.50 196 GLU A O 1
ATOM 1572 N N . LYS A 1 197 ? -0.453 -7.683 -8.620 1.00 98.38 197 LYS A N 1
ATOM 1573 C CA . LYS A 1 197 ? 0.109 -9.035 -8.578 1.00 98.38 197 LYS A CA 1
ATOM 1574 C C . LYS A 1 197 ? 1.635 -8.975 -8.629 1.00 98.38 197 LYS A C 1
ATOM 1576 O O . LYS A 1 197 ? 2.235 -7.925 -8.857 1.00 98.38 197 LYS A O 1
ATOM 1581 N N . ALA A 1 198 ? 2.284 -10.117 -8.423 1.00 96.75 198 ALA A N 1
ATOM 1582 C CA . ALA A 1 198 ? 3.729 -10.217 -8.587 1.00 96.75 198 ALA A CA 1
ATOM 1583 C C . ALA A 1 198 ? 4.125 -9.922 -10.048 1.00 96.75 198 ALA A C 1
ATOM 1585 O O . ALA A 1 198 ? 3.663 -10.599 -10.965 1.00 96.75 198 ALA A O 1
ATOM 1586 N N . TYR A 1 199 ? 4.993 -8.927 -10.262 1.00 93.38 199 TYR A N 1
ATOM 1587 C CA . TYR A 1 199 ? 5.488 -8.562 -11.598 1.00 93.38 199 TYR A CA 1
ATOM 1588 C C . TYR A 1 199 ? 6.398 -9.639 -12.205 1.00 93.38 199 TYR A C 1
ATOM 1590 O O . TYR A 1 199 ? 6.373 -9.888 -13.409 1.00 93.38 199 TYR A O 1
ATOM 1598 N N . LYS A 1 200 ? 7.180 -10.319 -11.364 1.00 84.06 200 LYS A N 1
ATOM 1599 C CA . LYS A 1 200 ? 8.005 -11.471 -11.735 1.00 84.06 200 LYS A CA 1
ATOM 1600 C C . LYS A 1 200 ? 7.743 -12.611 -10.761 1.00 84.06 200 LYS A C 1
ATOM 1602 O O . LYS A 1 200 ? 7.417 -12.369 -9.603 1.00 84.06 200 LYS A O 1
ATOM 1607 N N . LYS A 1 201 ? 7.898 -13.851 -11.230 1.00 64.31 201 LYS A N 1
ATOM 1608 C CA . LYS A 1 201 ? 7.915 -15.011 -10.331 1.00 64.31 201 LYS A CA 1
ATOM 1609 C C . LYS A 1 201 ? 9.154 -14.919 -9.435 1.00 64.31 201 LYS A C 1
ATOM 1611 O O . LYS A 1 201 ? 10.237 -14.621 -9.944 1.00 64.31 201 LYS A O 1
ATOM 1616 N N . HIS A 1 202 ? 8.958 -15.137 -8.140 1.00 53.97 202 HIS A N 1
ATOM 1617 C CA . HIS A 1 202 ? 10.018 -15.211 -7.136 1.00 53.97 202 HIS A CA 1
ATOM 1618 C C . HIS A 1 202 ? 10.369 -16.662 -6.839 1.00 53.97 202 HIS A C 1
ATOM 1620 O O . HIS A 1 202 ? 9.450 -17.506 -6.923 1.00 53.97 202 HIS A O 1
#

Secondary structure (DSSP, 8-state):
-------------SSHHHHHHHHHHHHHHHHHHHHHHT-TTT--S-TTHHHH-----BPPP-GGGEEEEEEEE-SS--EEEEEBTTSSEEEEEEEEEEEEEETTEEEEEEEEEEPPPTTS---SS-EEEEEEEETTBTTTB-TT-EEEEEEPPSSSSEEEEEGGG-B--GGGT-SS--PBPPPGGGEESS----SBPPSS--

Sequence (202 aa):
MRFTLIILFIGLAMGVVAQDGYKEEIKRQRAEKDVEMQSRKTSPLQKEDRKTFQDLPYFEVDEKWKVMATFHEHQTQEVIEIPTSAGYSKTFKAHGYFEVQLNGNNYAITAFKRLYKEGQKAPEHETLFLPFKDMTTGESTYGGGRYLDLEVPKDGAQAVVDFNLCYSPYCAYGNGFACPIPPAANFIKTEVEAGEKAYKKH

Radius of gyration: 20.77 Å; Cα contacts (8 Å, |Δi|>4): 366; chains: 1; bounding box: 85×36×45 Å